Protein AF-A0ABD1SID8-F1 (afdb_monomer)

Organism: NCBI:txid205694

Secondary structure (DSSP, 8-state):
-HHHHTHHHHHH-S--HHHHHHHHHHHHHTT----HHHHHHHHHHHHHHHHHHHT-S-HHHHTTSTTHHHHHHHHHHHHHHHHHHHHHHHHHHHTTS---------------------------THHHHHHHHHHHHHHHHHHHHHHHHHHHHHHHHHHHHHHHHHHHHHHHHHHHHHHHHHHHHHHHHHHHHHHHHHHHHHHHHHHHHHHHHHHHHT-

Foldseek 3Di:
DLCLVCLVVVVVDPDCQVVLVVSQVVCVVVVHNDHSVRVVVVVVVLVVVLVVLVPDPDPVSSVVSVCNVVVVVSVVVVVVVVVVVVVVVVVVVVVPPDDDDDDDDDDDDDDDDDDDDDDDDDPDPPVVVVVVVVVVVVVVVVVVVVVVVVVVVVVVVVVVVVVVVVVVVVVVVVVVVVVVVVVVVVVVVVVVVVVVVVVVVVVVVVVVVVVVVVVVVVD

Mean predicted aligned error: 19.29 Å

Solvent-accessible surface area (backbone atoms only — not comparable to full-atom values): 12858 Å² total; per-residue (Å²): 109,79,68,55,77,48,44,66,60,61,72,74,41,94,77,52,67,65,58,32,46,50,51,19,50,58,35,36,77,73,73,42,88,44,50,34,65,54,51,51,51,52,49,51,53,50,52,54,52,43,56,65,34,67,74,47,87,51,66,76,64,30,60,67,43,90,59,32,67,66,52,48,52,46,53,53,55,50,51,52,52,54,54,52,51,52,51,49,55,55,46,57,69,64,66,75,79,81,86,81,88,87,79,84,87,87,82,90,84,90,81,90,83,92,81,89,80,90,77,93,72,85,80,61,74,64,60,62,52,51,51,52,49,52,52,50,51,50,53,50,52,51,52,51,52,50,51,50,52,49,51,55,48,50,54,54,51,48,55,49,50,51,54,50,49,52,49,50,49,56,53,49,52,55,50,50,52,51,51,50,52,51,50,54,48,50,52,51,50,48,56,51,48,54,56,49,47,59,48,50,50,54,50,48,53,51,51,52,55,50,52,60,46,54,64,57,75,76,107

Structure (mmCIF, N/CA/C/O backbone):
data_AF-A0ABD1SID8-F1
#
_entry.id   AF-A0ABD1SID8-F1
#
loop_
_atom_site.group_PDB
_atom_site.id
_atom_site.type_symbol
_atom_site.label_atom_id
_atom_site.label_alt_id
_atom_site.label_comp_id
_atom_site.label_asym_id
_atom_site.label_entity_id
_atom_site.label_seq_id
_atom_site.pdbx_PDB_ins_code
_atom_site.Cartn_x
_atom_site.Cartn_y
_atom_site.Cartn_z
_atom_site.occupancy
_atom_site.B_iso_or_equiv
_atom_site.auth_seq_id
_atom_site.auth_comp_id
_atom_site.auth_asym_id
_atom_site.auth_atom_id
_atom_site.pdbx_PDB_model_num
ATOM 1 N N . MET A 1 1 ? -22.863 -2.555 -4.850 1.00 82.50 1 MET A N 1
ATOM 2 C CA . MET A 1 1 ? -21.752 -3.502 -4.578 1.00 82.50 1 MET A CA 1
ATOM 3 C C . MET A 1 1 ? -22.094 -4.457 -3.425 1.00 82.50 1 MET A C 1
ATOM 5 O O . MET A 1 1 ? -22.399 -3.962 -2.349 1.00 82.50 1 MET A O 1
ATOM 9 N N . ILE A 1 2 ? -21.968 -5.791 -3.584 1.00 89.31 2 ILE A N 1
ATOM 10 C CA . ILE A 1 2 ? -22.294 -6.788 -2.521 1.00 89.31 2 ILE A CA 1
ATOM 11 C C . ILE A 1 2 ? -21.553 -6.497 -1.204 1.00 89.31 2 ILE A C 1
ATOM 13 O O . ILE A 1 2 ? -22.117 -6.593 -0.118 1.00 89.31 2 ILE A O 1
ATOM 17 N N . ARG A 1 3 ? -20.271 -6.117 -1.288 1.00 91.06 3 ARG A N 1
ATOM 18 C CA . ARG A 1 3 ? -19.465 -5.801 -0.104 1.00 91.06 3 ARG A CA 1
ATOM 19 C C . ARG A 1 3 ? -19.946 -4.542 0.622 1.00 91.06 3 ARG A C 1
ATOM 21 O O . ARG A 1 3 ? -19.778 -4.481 1.833 1.00 91.06 3 ARG A O 1
ATOM 28 N N . GLY A 1 4 ? -20.522 -3.570 -0.086 1.00 89.75 4 GLY A N 1
ATOM 29 C CA . GLY A 1 4 ? -21.058 -2.349 0.519 1.00 89.75 4 GLY A CA 1
ATOM 30 C C . GLY A 1 4 ? -22.270 -2.628 1.405 1.00 89.75 4 GLY A C 1
ATOM 31 O O . GLY A 1 4 ? -22.313 -2.152 2.531 1.00 89.75 4 GLY A O 1
ATOM 32 N N . GLU A 1 5 ? -23.187 -3.485 0.944 1.00 91.44 5 GLU A N 1
ATOM 33 C CA . GLU A 1 5 ? -24.371 -3.914 1.713 1.00 91.44 5 GLU A CA 1
ATOM 34 C C . GLU A 1 5 ? -23.992 -4.575 3.043 1.00 91.44 5 GLU A C 1
ATOM 36 O O . GLU A 1 5 ? -24.632 -4.346 4.061 1.00 91.44 5 GLU A O 1
ATOM 41 N N . LEU A 1 6 ? -22.930 -5.385 3.032 1.00 91.50 6 LEU A N 1
ATOM 42 C CA . LEU A 1 6 ? -22.459 -6.122 4.206 1.00 91.50 6 LEU A CA 1
ATOM 43 C C . LEU A 1 6 ? -21.454 -5.330 5.053 1.00 91.50 6 LEU A C 1
ATOM 45 O O . LEU A 1 6 ? -21.020 -5.821 6.093 1.00 91.50 6 LEU A O 1
ATOM 49 N N . ASP A 1 7 ? -21.052 -4.123 4.633 1.00 92.31 7 ASP A N 1
ATOM 50 C CA . ASP A 1 7 ? -20.061 -3.319 5.357 1.00 92.31 7 ASP A CA 1
ATOM 51 C C . ASP A 1 7 ? -20.380 -3.089 6.834 1.00 92.31 7 ASP A C 1
ATOM 53 O O . ASP A 1 7 ? -19.444 -3.149 7.634 1.00 92.31 7 ASP A O 1
ATOM 57 N N . PRO A 1 8 ? -21.646 -2.883 7.238 1.00 90.50 8 PRO A N 1
ATOM 58 C CA . PRO A 1 8 ? -21.987 -2.782 8.646 1.00 90.50 8 PRO A CA 1
ATOM 59 C C . PRO A 1 8 ? -21.558 -3.984 9.475 1.00 90.50 8 PRO A C 1
ATOM 61 O O . PRO A 1 8 ? -20.845 -3.816 10.461 1.00 90.50 8 PRO A O 1
ATOM 64 N N . ASN A 1 9 ? -21.860 -5.187 8.999 1.00 91.44 9 ASN A N 1
ATOM 65 C CA . ASN A 1 9 ? -21.539 -6.419 9.707 1.00 91.44 9 ASN A CA 1
ATOM 66 C C . ASN A 1 9 ? -20.023 -6.626 9.827 1.00 91.44 9 ASN A C 1
ATOM 68 O O . ASN A 1 9 ? -19.546 -7.161 10.823 1.00 91.44 9 ASN A O 1
ATOM 72 N N . PHE A 1 10 ? -19.239 -6.162 8.845 1.00 90.38 10 PHE A N 1
ATOM 73 C CA . PHE A 1 10 ? -17.773 -6.201 8.919 1.00 90.38 10 PHE A CA 1
ATOM 74 C C . PHE A 1 10 ? -17.187 -5.301 10.012 1.00 90.38 10 PHE A C 1
ATOM 76 O O . PHE A 1 10 ? -16.058 -5.551 10.430 1.00 90.38 10 PHE A O 1
ATOM 83 N N . MET A 1 11 ? -17.910 -4.264 10.440 1.00 85.50 11 MET A N 1
ATOM 84 C CA . MET A 1 11 ? -17.477 -3.364 11.514 1.00 85.50 11 MET A CA 1
ATOM 85 C C . MET A 1 11 ? -17.886 -3.871 12.902 1.00 85.50 11 MET A C 1
ATOM 87 O O . MET A 1 11 ? -17.243 -3.515 13.884 1.00 85.50 11 MET A O 1
ATOM 91 N N . GLU A 1 12 ? -18.917 -4.712 12.984 1.00 84.75 12 GLU A N 1
ATOM 92 C CA . GLU A 1 12 ? -19.460 -5.242 14.244 1.00 84.75 12 GLU A CA 1
ATOM 93 C C . GLU A 1 12 ? -18.696 -6.471 14.761 1.00 84.75 12 GLU A C 1
ATOM 95 O O . GLU A 1 12 ? -18.595 -6.675 15.969 1.00 84.75 12 GLU A O 1
ATOM 100 N N . THR A 1 13 ? -18.126 -7.297 13.871 1.00 84.00 13 THR A N 1
ATOM 101 C CA . THR A 1 13 ? -17.447 -8.545 14.261 1.00 84.00 13 THR A CA 1
ATOM 102 C C . THR A 1 13 ? -15.952 -8.558 13.959 1.00 84.00 13 THR A C 1
ATOM 104 O O . THR A 1 13 ? -15.502 -8.256 12.854 1.00 84.00 13 THR A O 1
ATOM 107 N N . LYS A 1 14 ? -15.159 -9.039 14.927 1.00 78.12 14 LYS A N 1
ATOM 108 C CA . LYS A 1 14 ? -13.723 -9.307 14.735 1.00 78.12 14 LYS A CA 1
ATOM 109 C C . LYS A 1 14 ? -13.464 -10.543 13.862 1.00 78.12 14 LYS A C 1
ATOM 111 O O . LYS A 1 14 ? -12.410 -10.634 13.234 1.00 78.12 1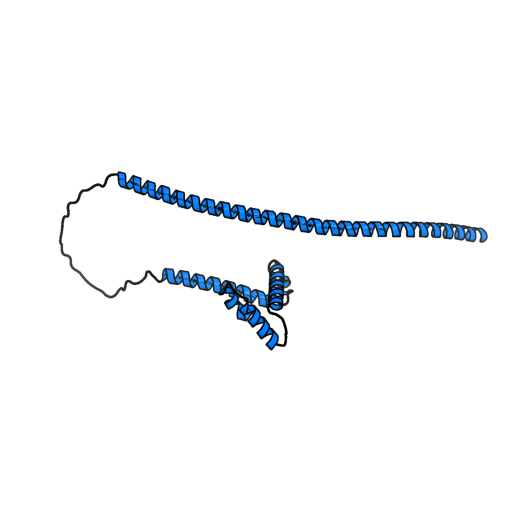4 LYS A O 1
ATOM 116 N N . ARG A 1 15 ? -14.402 -11.499 13.791 1.00 85.94 15 ARG A N 1
ATOM 117 C CA . ARG A 1 15 ? -14.271 -12.717 12.966 1.00 85.94 15 ARG A CA 1
ATOM 118 C C . ARG A 1 15 ? -15.156 -12.618 11.732 1.00 85.94 15 ARG A C 1
ATOM 120 O O . ARG A 1 15 ? -16.346 -12.898 11.779 1.00 85.94 15 ARG A O 1
ATOM 127 N N . ASN A 1 16 ? -14.547 -12.279 10.601 1.00 92.56 16 ASN A N 1
ATOM 128 C CA . ASN A 1 16 ? -15.261 -12.022 9.350 1.00 92.56 16 ASN A CA 1
ATOM 129 C C . ASN A 1 16 ? -15.251 -13.189 8.343 1.00 92.56 16 ASN A C 1
ATOM 131 O O . ASN A 1 16 ? -15.668 -12.999 7.205 1.00 92.56 16 ASN A O 1
ATOM 135 N N . LYS A 1 17 ? -14.804 -14.394 8.737 1.00 92.62 17 LYS A N 1
ATOM 136 C CA . LYS A 1 17 ? -14.736 -15.571 7.845 1.00 92.62 17 LYS A CA 1
ATOM 137 C C . LYS A 1 17 ? -16.087 -15.867 7.176 1.00 92.62 17 LYS A C 1
ATOM 139 O O . LYS A 1 17 ? -16.158 -15.901 5.953 1.00 92.62 17 LYS A O 1
ATOM 144 N N . LEU A 1 18 ? -17.154 -15.960 7.972 1.00 93.44 18 LEU A N 1
ATOM 145 C CA . LEU A 1 18 ? -18.513 -16.226 7.480 1.00 93.44 18 LEU A CA 1
ATOM 146 C C . LEU A 1 18 ? -19.035 -15.118 6.551 1.00 93.44 18 LEU A C 1
ATOM 148 O O . LEU A 1 18 ? -19.770 -15.389 5.610 1.00 93.44 18 LEU A O 1
ATOM 152 N N . LEU A 1 19 ? -18.622 -13.863 6.764 1.00 95.56 19 LEU A N 1
ATOM 153 C CA . LEU A 1 19 ? -19.009 -12.758 5.883 1.00 95.56 19 LEU A CA 1
ATOM 154 C C . LEU A 1 19 ? -18.361 -12.887 4.500 1.00 95.56 19 LEU A C 1
ATOM 156 O O . LEU A 1 19 ? -18.980 -12.547 3.494 1.00 95.56 19 LEU A O 1
ATOM 160 N N . TRP A 1 20 ? -17.133 -13.404 4.424 1.00 96.31 20 TRP A N 1
ATOM 161 C CA . TRP A 1 20 ? -16.491 -13.697 3.142 1.00 96.31 20 TRP A CA 1
ATOM 162 C C . TRP A 1 20 ? -17.131 -14.893 2.433 1.00 96.31 20 TRP A C 1
ATOM 164 O O . TRP A 1 20 ? -17.280 -14.857 1.212 1.00 96.31 20 TRP A O 1
ATOM 174 N N . GLU A 1 21 ? -17.559 -15.911 3.181 1.00 95.38 21 GLU A N 1
ATOM 175 C CA . GLU A 1 21 ? -18.346 -17.032 2.650 1.00 95.38 21 GLU A CA 1
ATOM 176 C C . GLU A 1 21 ? -19.690 -16.555 2.083 1.00 95.38 21 GLU A C 1
ATOM 178 O O . GLU A 1 21 ? -20.041 -16.899 0.954 1.00 95.38 21 GLU A O 1
ATOM 183 N N . LEU A 1 22 ? -20.381 -15.664 2.797 1.00 96.06 22 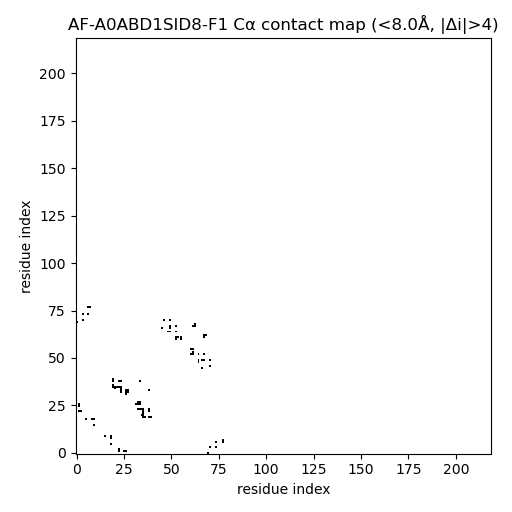LEU A N 1
ATOM 184 C CA . LEU A 1 22 ? -21.631 -15.053 2.347 1.00 96.06 22 LEU A CA 1
ATOM 185 C C . LEU A 1 22 ? -21.446 -14.217 1.069 1.00 96.06 22 LEU A C 1
ATOM 187 O O . LEU A 1 22 ? -22.261 -14.300 0.152 1.00 96.06 22 LEU A O 1
ATOM 191 N N . ILE A 1 23 ? -20.363 -13.435 0.973 1.00 95.62 23 ILE A N 1
ATOM 192 C CA . ILE A 1 23 ? -20.035 -12.680 -0.250 1.00 95.62 23 ILE A CA 1
ATOM 193 C C . ILE A 1 23 ? -19.783 -13.629 -1.420 1.00 95.62 23 ILE A C 1
ATOM 195 O O . ILE A 1 23 ? -20.297 -13.394 -2.510 1.00 95.62 23 ILE A O 1
ATOM 199 N N . SER A 1 24 ? -19.000 -14.686 -1.201 1.00 95.75 24 SER A N 1
ATOM 200 C CA . SER A 1 24 ? -18.716 -15.726 -2.195 1.00 95.75 24 SER A CA 1
ATOM 201 C C . SER A 1 24 ? -20.005 -16.379 -2.707 1.00 95.75 24 SER A C 1
ATOM 203 O O . SER A 1 24 ? -20.207 -16.501 -3.915 1.00 95.75 24 SER A O 1
ATOM 205 N N . MET A 1 25 ? -20.931 -16.705 -1.802 1.00 96.50 25 MET A N 1
ATOM 206 C CA . MET A 1 25 ? -22.241 -17.254 -2.150 1.00 96.50 25 MET A CA 1
ATOM 207 C C . MET A 1 25 ? -23.079 -16.270 -2.980 1.00 96.50 25 MET A C 1
ATOM 209 O O . MET A 1 25 ? -23.502 -16.621 -4.079 1.00 96.50 25 MET A O 1
ATOM 213 N N . LYS A 1 26 ? -23.214 -15.010 -2.539 1.00 96.00 26 LYS A N 1
ATOM 214 C CA . LYS A 1 26 ? -23.911 -13.956 -3.303 1.00 96.00 26 LYS A CA 1
ATOM 215 C C . LYS A 1 26 ? -23.271 -13.687 -4.673 1.00 96.00 26 LYS A C 1
ATOM 217 O O . LYS A 1 26 ? -23.960 -13.355 -5.633 1.00 96.00 26 LYS A O 1
ATOM 222 N N . MET A 1 27 ? -21.947 -13.801 -4.787 1.00 93.94 27 MET A N 1
ATOM 223 C CA . MET A 1 27 ? -21.242 -13.695 -6.070 1.00 93.94 27 MET A CA 1
ATOM 224 C C . MET A 1 27 ? -21.619 -14.856 -6.996 1.00 93.94 27 MET A C 1
ATOM 226 O O . MET A 1 27 ? -21.912 -14.622 -8.170 1.00 93.94 27 MET A O 1
ATOM 230 N N . LYS A 1 28 ? -21.675 -16.082 -6.461 1.00 95.44 28 LYS A N 1
ATOM 231 C CA . LYS A 1 28 ? -22.072 -17.288 -7.198 1.00 95.44 28 LYS A CA 1
ATOM 232 C C . LYS A 1 28 ? -23.518 -17.212 -7.692 1.00 95.44 28 LYS A C 1
ATOM 234 O O . LYS A 1 28 ? -23.764 -17.557 -8.842 1.00 95.44 28 LYS A O 1
ATOM 239 N N . GLU A 1 29 ? -24.442 -16.703 -6.877 1.00 96.06 29 GLU A N 1
ATOM 240 C CA . GLU A 1 29 ? -25.846 -16.460 -7.262 1.00 96.06 29 GLU A CA 1
ATOM 241 C C . GLU A 1 29 ? -25.970 -15.503 -8.455 1.00 96.06 29 GLU A C 1
ATOM 243 O O . GLU A 1 29 ? -26.843 -15.667 -9.301 1.00 96.06 29 GLU A O 1
ATOM 248 N N . LYS A 1 30 ? -25.051 -14.538 -8.574 1.00 94.06 30 LYS A N 1
ATOM 249 C CA . LYS A 1 30 ? -24.966 -13.625 -9.724 1.00 94.06 30 LYS A CA 1
ATOM 250 C C . LYS A 1 30 ? -24.203 -14.206 -10.923 1.00 94.06 30 LYS A C 1
ATOM 252 O O . LYS A 1 30 ? -23.882 -13.468 -11.849 1.00 94.06 30 LYS A O 1
ATOM 257 N N . GLY A 1 31 ? -23.872 -15.497 -10.899 1.00 94.50 31 GLY A N 1
ATOM 258 C CA . GLY A 1 31 ? -23.132 -16.187 -11.959 1.00 94.50 31 GLY A CA 1
ATOM 259 C C . GLY A 1 31 ? -21.607 -16.083 -11.851 1.00 94.50 31 GLY A C 1
ATOM 260 O O . GLY A 1 31 ? -20.890 -16.617 -12.695 1.00 94.50 31 GLY A O 1
ATOM 261 N N . TYR A 1 32 ? -21.070 -15.445 -10.806 1.00 93.88 32 TYR A N 1
ATOM 262 C CA . TYR A 1 32 ? -19.628 -15.306 -10.602 1.00 93.88 32 TYR A CA 1
ATOM 263 C C . TYR A 1 32 ? -19.113 -16.310 -9.570 1.00 93.88 32 TYR A C 1
ATOM 265 O O . TYR A 1 32 ? -19.095 -16.044 -8.370 1.00 93.88 32 TYR A O 1
ATOM 273 N N . SER A 1 33 ? -18.590 -17.444 -10.034 1.00 94.19 33 SER A N 1
ATOM 274 C CA . SER A 1 33 ? -17.925 -18.417 -9.156 1.00 94.19 33 SER A CA 1
ATOM 275 C C . SER A 1 33 ? -16.572 -17.872 -8.679 1.00 94.19 33 SER A C 1
ATOM 277 O O . SER A 1 33 ? -15.587 -17.874 -9.423 1.00 94.19 33 SER A O 1
ATOM 279 N N . LYS A 1 34 ? -16.534 -17.336 -7.455 1.00 92.75 34 LYS A N 1
ATOM 280 C CA . LYS A 1 34 ? -15.329 -16.826 -6.782 1.00 92.75 34 LYS A CA 1
ATOM 281 C C . LYS A 1 34 ? -15.287 -17.349 -5.357 1.00 92.75 34 LYS A C 1
ATOM 283 O O . LYS A 1 34 ? -16.307 -17.298 -4.688 1.00 92.75 34 LYS A O 1
ATOM 288 N N . SER A 1 35 ? -14.125 -17.811 -4.897 1.00 95.31 35 SER A N 1
ATOM 289 C CA . SER A 1 35 ? -13.963 -18.265 -3.511 1.00 95.31 35 SER A CA 1
ATOM 290 C C . SER A 1 35 ? -14.005 -17.090 -2.516 1.00 95.31 35 SER A C 1
ATOM 292 O O . SER A 1 35 ? -13.772 -15.935 -2.911 1.00 95.31 35 SER A O 1
ATOM 294 N N . PRO A 1 36 ? -14.244 -17.349 -1.217 1.00 95.38 36 PRO A N 1
ATOM 295 C CA . PRO A 1 36 ? -14.174 -16.329 -0.167 1.00 95.38 36 PRO A CA 1
ATOM 296 C C . PRO A 1 36 ? -12.826 -15.590 -0.149 1.00 95.38 36 PRO A C 1
ATOM 298 O O . PRO A 1 36 ? -12.778 -14.361 -0.053 1.00 95.38 36 PRO A O 1
ATOM 301 N N . GLU A 1 37 ? -11.723 -16.318 -0.324 1.00 95.75 37 GLU A N 1
ATOM 302 C CA . GLU A 1 37 ? -10.355 -15.789 -0.357 1.00 95.75 37 GLU A CA 1
ATOM 303 C C . GLU A 1 37 ? -10.133 -14.898 -1.579 1.00 95.75 37 GLU A C 1
ATOM 305 O O . GLU A 1 37 ? -9.535 -13.826 -1.468 1.00 95.75 37 GLU A O 1
ATOM 310 N N . GLN A 1 38 ? -10.660 -15.298 -2.740 1.00 93.06 38 GLN A N 1
ATOM 311 C CA . GLN A 1 38 ? -10.603 -14.491 -3.958 1.00 93.06 38 GLN A CA 1
ATOM 312 C C . GLN A 1 38 ? -11.396 -13.190 -3.799 1.00 93.06 38 GLN A C 1
ATOM 314 O O . GLN A 1 38 ? -10.907 -12.124 -4.178 1.00 93.06 38 GLN A O 1
ATOM 319 N N . CYS A 1 39 ? -12.584 -13.250 -3.188 1.00 93.88 39 CYS A N 1
ATOM 320 C CA . CYS A 1 39 ? -13.395 -12.068 -2.888 1.00 93.88 39 CYS A CA 1
ATOM 321 C C . CYS A 1 39 ? -12.663 -11.119 -1.928 1.00 93.88 39 CYS A C 1
ATOM 323 O O . CYS A 1 39 ? -12.592 -9.913 -2.178 1.00 93.88 39 CYS A O 1
ATOM 325 N N . LYS A 1 40 ? -12.049 -11.664 -0.872 1.00 94.62 40 LYS A N 1
ATOM 326 C CA . LYS A 1 40 ? -11.233 -10.910 0.087 1.00 94.62 40 LYS A CA 1
ATOM 327 C C . LYS A 1 40 ? -10.024 -10.254 -0.579 1.00 94.62 40 LYS A C 1
ATOM 329 O O . LYS A 1 40 ? -9.772 -9.070 -0.359 1.00 94.62 40 LYS A O 1
ATOM 334 N N . CYS A 1 41 ? -9.295 -10.992 -1.415 1.00 95.62 41 CYS A N 1
ATOM 335 C CA . CYS A 1 41 ? -8.148 -10.471 -2.157 1.00 95.62 41 CYS A CA 1
ATOM 336 C C . CYS A 1 41 ? -8.569 -9.350 -3.119 1.00 95.62 41 CYS A C 1
ATOM 338 O O . CYS A 1 41 ? -7.969 -8.274 -3.123 1.00 95.62 41 CYS A O 1
ATOM 340 N N . LYS A 1 42 ? -9.662 -9.548 -3.869 1.00 94.62 42 LYS A N 1
ATOM 341 C CA . LYS A 1 42 ? -10.206 -8.531 -4.776 1.00 94.62 42 LYS A CA 1
ATOM 342 C C . LYS A 1 42 ? -10.613 -7.266 -4.028 1.00 94.62 42 LYS A C 1
ATOM 344 O O . LYS A 1 42 ? -10.279 -6.175 -4.483 1.00 94.62 42 LYS A O 1
ATOM 349 N N . TRP A 1 43 ? -11.278 -7.404 -2.881 1.00 95.19 43 TRP A N 1
ATOM 350 C CA . TRP A 1 43 ? -11.614 -6.269 -2.026 1.00 95.19 43 TRP A CA 1
ATOM 351 C C . TRP A 1 43 ? -10.365 -5.534 -1.537 1.00 95.19 43 TRP A C 1
ATOM 353 O O . TRP A 1 43 ? -10.298 -4.317 -1.674 1.00 95.19 43 TRP A O 1
ATOM 363 N N . LYS A 1 44 ? -9.346 -6.257 -1.045 1.00 93.94 44 LYS A N 1
ATOM 364 C CA . LYS A 1 44 ? -8.067 -5.654 -0.633 1.00 93.94 44 LYS A CA 1
ATOM 365 C C . LYS A 1 44 ? -7.469 -4.814 -1.763 1.00 93.94 44 LYS A C 1
ATOM 367 O O . LYS A 1 44 ? -7.140 -3.656 -1.543 1.00 93.94 44 LYS A O 1
ATOM 372 N N . ASN A 1 45 ? -7.417 -5.360 -2.977 1.00 93.56 45 ASN A N 1
ATOM 373 C CA . ASN A 1 45 ? -6.881 -4.655 -4.142 1.00 93.56 45 ASN A CA 1
ATOM 374 C C . ASN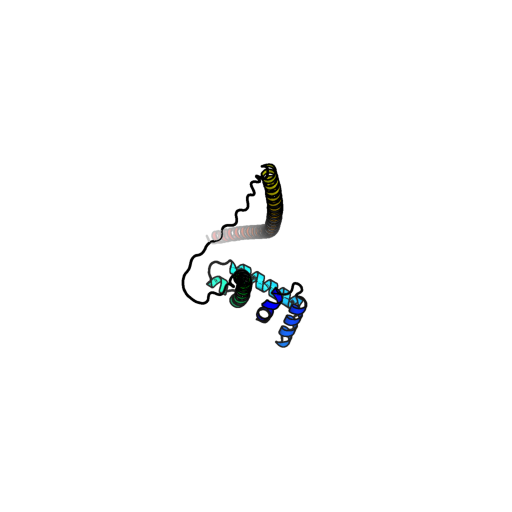 A 1 45 ? -7.701 -3.412 -4.515 1.00 93.56 45 ASN A C 1
ATOM 376 O O . ASN A 1 45 ? -7.121 -2.386 -4.859 1.00 93.56 45 ASN A O 1
ATOM 380 N N . LEU A 1 46 ? -9.034 -3.485 -4.440 1.00 94.31 46 LEU A N 1
ATOM 381 C CA . LEU A 1 46 ? -9.906 -2.332 -4.681 1.00 94.31 46 LEU A CA 1
ATOM 382 C C . LEU A 1 46 ? -9.658 -1.221 -3.659 1.00 94.31 46 LEU A C 1
ATOM 384 O O . LEU A 1 46 ? -9.499 -0.072 -4.051 1.00 94.31 46 LEU A O 1
ATOM 388 N N . VAL A 1 47 ? -9.558 -1.569 -2.374 1.00 93.06 47 VAL A N 1
ATOM 389 C CA . VAL A 1 47 ? -9.269 -0.605 -1.304 1.00 93.06 47 VAL A CA 1
ATOM 390 C C . VAL A 1 47 ? -7.881 0.010 -1.470 1.00 93.06 47 VAL A C 1
ATOM 392 O O . VAL A 1 47 ? -7.739 1.219 -1.320 1.00 93.06 47 VAL A O 1
ATOM 395 N N . THR A 1 48 ? -6.863 -0.789 -1.802 1.00 92.69 48 THR A N 1
ATOM 396 C CA . THR A 1 48 ? -5.510 -0.282 -2.066 1.00 92.69 48 THR A CA 1
ATOM 397 C C . THR A 1 48 ? -5.508 0.719 -3.217 1.00 92.69 48 THR A C 1
ATOM 399 O O . THR A 1 48 ? -4.953 1.802 -3.066 1.00 92.69 48 THR A O 1
ATOM 402 N N . ARG A 1 49 ? -6.166 0.398 -4.341 1.00 88.56 49 ARG A N 1
ATOM 403 C CA . ARG A 1 49 ? -6.276 1.328 -5.474 1.00 88.56 49 ARG A CA 1
ATOM 404 C C . ARG A 1 49 ? -7.018 2.595 -5.076 1.00 88.56 49 ARG A C 1
ATOM 406 O O . ARG A 1 49 ? -6.486 3.674 -5.279 1.00 88.56 49 ARG A O 1
ATOM 413 N N . TYR A 1 50 ? -8.182 2.464 -4.447 1.00 91.19 50 TYR A N 1
ATOM 414 C CA . TYR A 1 50 ? -8.954 3.605 -3.962 1.00 91.19 50 TYR A CA 1
ATOM 415 C C . TYR A 1 50 ? -8.115 4.545 -3.090 1.00 91.19 50 TYR A C 1
ATOM 417 O O . TYR A 1 50 ? -8.101 5.737 -3.357 1.00 91.19 50 TYR A O 1
ATOM 425 N N . LYS A 1 51 ? -7.342 4.023 -2.128 1.00 89.44 51 LYS A N 1
ATOM 426 C CA . LYS A 1 51 ? -6.471 4.854 -1.280 1.00 89.44 51 LYS A CA 1
ATOM 427 C C . LYS A 1 51 ? -5.400 5.609 -2.070 1.00 89.44 51 LYS A C 1
ATOM 429 O O . LYS A 1 51 ? -5.093 6.735 -1.711 1.00 89.44 51 LYS A O 1
ATOM 434 N N . GLY A 1 52 ? -4.849 5.004 -3.124 1.00 87.00 52 GLY A N 1
ATOM 435 C CA . GLY A 1 52 ? -3.888 5.678 -4.003 1.00 87.00 52 GLY A CA 1
ATOM 436 C C . GLY A 1 52 ? -4.512 6.809 -4.828 1.00 87.00 52 GLY A C 1
ATOM 437 O O . GLY A 1 52 ? -3.844 7.796 -5.111 1.00 87.00 52 GLY A O 1
ATOM 438 N N . TYR A 1 53 ? -5.796 6.692 -5.181 1.00 84.25 53 TYR A N 1
ATOM 439 C CA . TYR A 1 53 ? -6.530 7.762 -5.864 1.00 84.25 53 TYR A CA 1
ATOM 440 C C . TYR A 1 53 ? -7.078 8.815 -4.892 1.00 84.25 53 TYR A C 1
ATOM 442 O O . TYR A 1 53 ? -7.124 9.986 -5.247 1.00 84.25 53 TYR A O 1
ATOM 450 N N . GLU A 1 54 ? -7.435 8.441 -3.661 1.00 83.12 54 GLU A N 1
ATOM 451 C CA . GLU A 1 54 ? -7.932 9.364 -2.627 1.00 83.12 54 GLU A CA 1
ATOM 452 C C . GLU A 1 54 ? -6.934 10.486 -2.311 1.00 83.12 54 GLU A C 1
ATOM 454 O O . GLU A 1 54 ? -7.334 11.608 -2.015 1.00 83.12 54 GLU A O 1
ATOM 459 N N . THR A 1 55 ? -5.633 10.202 -2.408 1.00 78.31 55 THR A N 1
ATOM 460 C CA . THR A 1 55 ? -4.561 11.175 -2.160 1.00 78.31 55 THR A CA 1
ATOM 461 C C . THR A 1 55 ? -4.337 12.167 -3.304 1.00 78.31 55 THR A C 1
ATOM 463 O O . THR A 1 55 ? -3.565 13.105 -3.137 1.00 78.31 55 THR A O 1
ATOM 466 N N . MET A 1 56 ? -4.965 11.984 -4.470 1.00 77.06 56 MET A N 1
ATOM 467 C CA . MET A 1 56 ? -4.815 12.911 -5.601 1.00 77.06 56 MET A CA 1
ATOM 468 C C . MET A 1 56 ? -5.615 14.191 -5.341 1.00 77.06 56 MET A C 1
ATOM 470 O O . MET A 1 56 ? -6.755 14.119 -4.910 1.00 77.06 56 MET A O 1
ATOM 474 N N . GLU A 1 57 ? -5.079 15.376 -5.615 1.00 65.88 57 GLU A N 1
ATOM 475 C CA . GLU A 1 57 ? -5.768 16.637 -5.281 1.00 65.88 57 GLU A CA 1
ATOM 476 C C . GLU A 1 57 ? -6.947 16.951 -6.222 1.00 65.88 57 GLU A C 1
ATOM 478 O O . GLU A 1 57 ? -7.999 17.409 -5.785 1.00 65.88 57 GLU A O 1
ATOM 483 N N . ALA A 1 58 ? -6.818 16.622 -7.510 1.00 76.94 58 ALA A N 1
ATOM 484 C CA . ALA A 1 58 ? -7.852 16.884 -8.506 1.00 76.94 58 ALA A CA 1
ATOM 485 C C . ALA A 1 58 ? -8.976 15.836 -8.465 1.00 76.94 58 ALA A C 1
ATOM 487 O O . ALA A 1 58 ? -8.762 14.664 -8.778 1.00 76.94 58 ALA A O 1
ATOM 488 N N . GLU A 1 59 ? -10.203 16.270 -8.175 1.00 73.31 59 GLU A N 1
ATOM 489 C CA . GLU A 1 59 ? -11.391 15.406 -8.110 1.00 73.31 59 GLU A CA 1
ATOM 490 C C . GLU A 1 59 ? -11.632 14.623 -9.416 1.00 73.31 59 GLU A C 1
ATOM 492 O O . GLU A 1 59 ? -11.905 13.422 -9.386 1.00 73.31 59 GLU A O 1
ATOM 497 N N . GLY A 1 60 ? -11.406 15.259 -10.571 1.00 73.75 60 GLY A N 1
ATOM 498 C CA . GLY A 1 60 ? -11.493 14.602 -11.880 1.00 73.75 60 GLY A CA 1
ATOM 499 C C . GLY A 1 60 ? -10.474 13.470 -12.081 1.00 73.75 60 GLY A C 1
ATOM 500 O O . GLY A 1 60 ? -10.761 12.506 -12.786 1.00 73.75 60 GLY A O 1
ATOM 501 N N . MET A 1 61 ? -9.310 13.529 -11.422 1.00 73.94 61 MET A N 1
ATOM 502 C CA . MET A 1 61 ? -8.319 12.444 -11.446 1.00 73.94 61 MET A CA 1
ATOM 503 C C . MET A 1 61 ? -8.730 11.279 -10.540 1.00 73.94 61 MET A C 1
ATOM 505 O O . MET A 1 61 ? -8.492 10.122 -10.883 1.00 73.94 61 MET A O 1
ATOM 509 N N . ARG A 1 62 ? -9.404 11.555 -9.416 1.00 78.56 62 ARG A N 1
ATOM 510 C CA . ARG A 1 62 ? -9.932 10.512 -8.517 1.00 78.56 62 ARG A CA 1
ATOM 511 C C . ARG A 1 62 ? -11.003 9.667 -9.205 1.00 78.56 62 ARG A C 1
ATOM 513 O O . ARG A 1 62 ? -11.005 8.441 -9.092 1.00 78.56 62 ARG A O 1
ATOM 520 N N . GLN A 1 63 ? -11.870 10.323 -9.977 1.00 78.88 63 GLN A N 1
ATOM 521 C CA . GLN A 1 63 ? -12.967 9.687 -10.710 1.00 78.88 63 GLN A CA 1
ATOM 522 C C . GLN A 1 63 ? -12.505 8.837 -11.908 1.00 78.88 63 GLN A C 1
ATOM 524 O O . GLN A 1 63 ? -13.299 8.057 -12.430 1.00 78.88 63 GLN A O 1
ATOM 529 N N . GLN A 1 64 ? -11.224 8.900 -12.310 1.00 82.75 64 GLN A N 1
ATOM 530 C CA . GLN A 1 64 ? -10.674 7.973 -13.311 1.00 82.75 64 GLN A CA 1
ATOM 531 C C . GLN A 1 64 ? -10.655 6.519 -12.827 1.00 82.75 64 GLN A C 1
ATOM 533 O O . GLN A 1 64 ? -10.636 5.598 -13.643 1.00 82.75 64 GLN A O 1
ATOM 538 N N . PHE A 1 65 ? -10.664 6.280 -11.511 1.00 87.06 65 PHE A N 1
ATOM 539 C CA . PHE A 1 65 ? -10.820 4.935 -10.978 1.00 87.06 65 PHE A CA 1
ATOM 540 C C . PHE A 1 65 ? -12.303 4.512 -11.040 1.00 87.06 65 PHE A C 1
ATOM 542 O O . PHE A 1 65 ? -13.120 5.067 -10.305 1.00 87.06 65 PHE A O 1
ATOM 549 N N . PRO A 1 66 ? -12.677 3.481 -11.832 1.00 87.94 66 PRO A N 1
ATOM 550 C CA . PRO A 1 66 ? -14.087 3.187 -12.125 1.00 87.94 66 PRO A CA 1
ATOM 551 C C . PRO A 1 66 ? -14.961 2.848 -10.911 1.00 87.94 66 PRO A C 1
ATOM 553 O O . PRO A 1 66 ? -16.176 2.988 -10.968 1.00 87.94 66 PRO A O 1
ATOM 556 N N . PHE A 1 67 ? -14.357 2.396 -9.807 1.00 89.75 67 PHE A N 1
ATOM 557 C CA . PHE A 1 67 ? -15.070 2.043 -8.575 1.00 89.75 67 PHE A CA 1
ATOM 558 C C . PHE A 1 67 ? -14.874 3.079 -7.456 1.00 89.75 67 PHE A C 1
ATOM 560 O O . PHE A 1 67 ? -15.198 2.790 -6.305 1.00 89.75 67 PHE A O 1
ATOM 567 N N . TYR A 1 68 ? -14.324 4.261 -7.762 1.00 90.69 68 TYR A N 1
ATOM 568 C CA . TYR A 1 68 ? -13.999 5.279 -6.760 1.00 90.69 68 TYR A CA 1
ATOM 569 C C . TYR A 1 68 ? -15.239 5.727 -5.989 1.00 90.69 68 TYR A C 1
ATOM 571 O O . TYR A 1 68 ? -15.273 5.588 -4.771 1.00 90.69 68 TYR A O 1
ATOM 579 N N . ASN A 1 69 ? -16.288 6.156 -6.695 1.00 89.88 69 ASN A N 1
ATOM 580 C CA . ASN A 1 69 ? -17.517 6.664 -6.078 1.00 89.88 69 ASN A CA 1
ATOM 581 C C . ASN A 1 69 ? -18.216 5.605 -5.211 1.00 89.88 69 ASN A C 1
ATOM 583 O O . ASN A 1 69 ? -18.692 5.907 -4.119 1.00 89.88 69 ASN A O 1
ATOM 587 N N . GLU A 1 70 ? -18.235 4.346 -5.661 1.00 91.62 70 GLU A N 1
ATOM 588 C CA . GLU A 1 70 ? -18.813 3.246 -4.882 1.00 91.62 70 GLU A CA 1
ATOM 589 C C . GLU A 1 70 ? -18.023 2.978 -3.593 1.00 91.62 70 GLU A C 1
ATOM 591 O O . GLU A 1 70 ? -18.622 2.756 -2.540 1.00 91.62 70 GLU A O 1
ATOM 596 N N . LEU A 1 71 ? -16.685 3.015 -3.645 1.00 92.38 71 LEU A N 1
ATOM 597 C CA . LEU A 1 71 ? -15.848 2.835 -2.455 1.00 92.38 71 LEU A CA 1
ATOM 598 C C . LEU A 1 71 ? -15.921 4.047 -1.521 1.00 92.38 71 LEU A C 1
ATOM 600 O O . LEU A 1 71 ? -16.043 3.859 -0.309 1.00 92.38 71 LEU A O 1
ATOM 604 N N . GLN A 1 72 ? -15.918 5.260 -2.075 1.00 91.62 72 GLN A N 1
ATOM 605 C CA . GLN A 1 72 ? -16.103 6.504 -1.335 1.00 91.62 72 GLN A CA 1
ATOM 606 C C . GLN A 1 72 ? -17.404 6.454 -0.537 1.00 91.62 72 GLN A C 1
ATOM 608 O O . GLN A 1 72 ? -17.385 6.647 0.675 1.00 91.62 72 GLN A O 1
ATOM 613 N N . ALA A 1 73 ? -18.517 6.086 -1.178 1.00 93.44 73 ALA A N 1
ATOM 614 C CA . ALA A 1 73 ? -19.813 5.971 -0.519 1.00 93.44 73 ALA A CA 1
ATOM 615 C C . ALA A 1 73 ? -19.780 4.999 0.675 1.00 93.44 73 ALA A C 1
ATOM 617 O O . ALA A 1 73 ? -20.315 5.312 1.739 1.00 93.44 73 ALA A O 1
ATOM 618 N N . ILE A 1 74 ? -19.107 3.848 0.541 1.00 93.50 74 ILE A N 1
ATOM 619 C CA . ILE A 1 74 ? -18.960 2.872 1.636 1.00 93.50 74 ILE A CA 1
ATOM 620 C C . ILE A 1 74 ? -18.182 3.482 2.810 1.00 93.50 74 ILE A C 1
ATOM 622 O O . ILE A 1 74 ? -18.599 3.350 3.964 1.00 93.50 74 ILE A O 1
ATOM 626 N N . PHE A 1 75 ? -17.059 4.153 2.542 1.00 92.12 75 PHE A N 1
ATOM 627 C CA . PHE A 1 75 ? -16.228 4.736 3.595 1.00 92.12 75 PHE A CA 1
ATOM 628 C C . PHE A 1 75 ? -16.872 5.959 4.254 1.00 92.12 75 PHE A C 1
ATOM 630 O O . PHE A 1 75 ? -16.840 6.065 5.482 1.00 92.12 75 PHE A O 1
ATOM 637 N N . THR A 1 76 ? -17.524 6.830 3.485 1.00 91.69 76 THR A N 1
ATOM 638 C CA . THR A 1 76 ? -18.290 7.964 4.015 1.00 91.69 76 THR A CA 1
ATOM 639 C C . THR A 1 76 ? -19.443 7.481 4.892 1.00 91.69 76 THR A C 1
ATOM 641 O O . THR A 1 76 ? -19.574 7.936 6.028 1.00 91.69 76 THR A O 1
ATOM 644 N N . ALA A 1 77 ? -20.222 6.493 4.437 1.00 90.00 77 ALA A N 1
ATOM 645 C CA . ALA A 1 77 ? -21.301 5.909 5.234 1.00 90.00 77 ALA A CA 1
ATOM 646 C C . ALA A 1 77 ? -20.776 5.248 6.520 1.00 90.00 77 ALA A C 1
ATOM 648 O O . ALA A 1 77 ? -21.400 5.331 7.580 1.00 90.00 77 ALA A O 1
ATOM 649 N N . ARG A 1 78 ? -19.605 4.603 6.467 1.00 90.50 78 ARG A N 1
ATOM 650 C CA . ARG A 1 78 ? -18.943 4.055 7.659 1.00 90.50 78 ARG A CA 1
ATOM 651 C C . ARG A 1 78 ? -18.550 5.152 8.649 1.00 90.50 78 ARG A C 1
ATOM 653 O O . ARG A 1 78 ? -18.815 5.001 9.839 1.00 90.50 78 ARG A O 1
ATOM 660 N N . MET A 1 79 ? -17.946 6.241 8.173 1.00 87.81 79 MET A N 1
ATOM 661 C CA . MET A 1 79 ? -17.564 7.377 9.016 1.00 87.81 79 MET A CA 1
ATOM 662 C C . MET A 1 79 ? -18.788 7.992 9.700 1.00 87.81 79 MET A C 1
ATOM 664 O O . MET A 1 79 ? -18.795 8.155 10.918 1.00 87.81 79 MET A O 1
ATOM 668 N N . GLN A 1 80 ? -19.859 8.238 8.943 1.00 87.25 80 GLN A N 1
ATOM 669 C CA . GLN A 1 80 ? -21.113 8.777 9.476 1.00 87.25 80 GLN A CA 1
ATOM 670 C C . GLN A 1 80 ? -21.710 7.888 10.575 1.00 87.25 80 GLN A C 1
ATOM 672 O O . GLN A 1 80 ? -22.147 8.395 11.605 1.00 87.25 80 GLN A O 1
ATOM 677 N N . ARG A 1 81 ? -21.678 6.557 10.418 1.00 87.56 81 ARG A N 1
ATOM 678 C CA . ARG A 1 81 ? -22.164 5.628 11.455 1.00 87.56 81 ARG A CA 1
ATOM 679 C C . ARG A 1 81 ? -21.346 5.697 12.745 1.00 87.56 81 ARG A C 1
ATOM 681 O O . ARG A 1 81 ? -21.932 5.669 13.827 1.00 87.56 81 ARG A O 1
ATOM 688 N N . MET A 1 82 ? -20.023 5.834 12.650 1.00 82.12 82 MET A N 1
ATOM 689 C CA . MET A 1 82 ? -19.170 6.007 13.833 1.00 82.12 82 MET A CA 1
ATOM 690 C C . MET A 1 82 ? -19.454 7.332 14.551 1.00 82.12 82 MET A C 1
ATOM 692 O O . MET A 1 82 ? -19.569 7.348 15.774 1.00 82.12 82 MET A O 1
ATOM 696 N N . VAL A 1 83 ? -19.621 8.426 13.800 1.00 83.88 83 VAL A N 1
ATOM 697 C CA . VAL A 1 83 ? -19.959 9.745 14.364 1.00 83.88 83 VAL A CA 1
ATOM 698 C C . VAL A 1 83 ? -21.325 9.712 15.054 1.00 83.88 83 VAL A C 1
ATOM 700 O O . VAL A 1 83 ? -21.454 10.172 16.185 1.00 83.88 83 VAL A O 1
ATOM 703 N N . ASN A 1 84 ? -22.330 9.105 14.422 1.00 82.94 84 ASN A N 1
ATOM 704 C CA . ASN A 1 84 ? -23.676 9.005 14.988 1.00 82.94 84 ASN A CA 1
ATOM 705 C C . ASN A 1 84 ? -23.730 8.132 16.248 1.00 82.94 84 ASN A C 1
ATOM 707 O O . ASN A 1 84 ? -24.494 8.440 17.159 1.00 82.94 84 ASN A O 1
ATOM 711 N N . SER A 1 85 ? -22.918 7.073 16.320 1.00 79.31 85 SER A N 1
ATOM 712 C CA . SER A 1 85 ? -22.834 6.220 17.515 1.00 79.31 85 SER A CA 1
ATOM 713 C C . SER A 1 85 ? -22.265 7.001 18.702 1.00 79.31 85 SER A C 1
ATOM 715 O O . SER A 1 85 ? -22.883 7.037 19.759 1.00 79.31 85 SER A O 1
ATOM 717 N N . LYS A 1 86 ? -21.170 7.743 18.485 1.00 79.12 86 LYS A N 1
ATOM 718 C CA . LYS A 1 86 ? -20.584 8.628 19.505 1.00 79.12 86 LYS A CA 1
ATOM 719 C C . LYS A 1 86 ? -21.525 9.755 19.927 1.00 79.12 86 LYS A C 1
ATOM 721 O O . LYS A 1 86 ? -21.579 10.100 21.098 1.00 79.12 86 LYS A O 1
ATOM 726 N N . LYS A 1 87 ? -22.281 10.331 18.985 1.00 78.44 87 LYS A N 1
ATOM 727 C CA . LYS A 1 87 ? -23.271 11.376 19.289 1.00 78.44 87 LYS A CA 1
ATOM 728 C C . LYS A 1 87 ? -24.373 10.858 20.218 1.00 78.44 87 LYS A C 1
ATOM 730 O O . LYS A 1 87 ? -24.791 11.590 21.104 1.00 78.44 87 LYS A O 1
ATOM 735 N N . ARG A 1 88 ? -24.823 9.612 20.025 1.00 75.00 88 ARG A N 1
ATOM 736 C CA . ARG A 1 88 ? -25.818 8.969 20.897 1.00 75.00 88 ARG A CA 1
ATOM 737 C C . ARG A 1 88 ? -25.258 8.683 22.287 1.00 75.00 88 ARG A C 1
ATOM 739 O O . ARG A 1 88 ? -25.929 9.014 23.249 1.00 75.00 88 ARG A O 1
ATOM 746 N N . GLU A 1 89 ? -24.032 8.167 22.392 1.00 75.06 89 GLU A N 1
ATOM 747 C CA . GLU A 1 89 ? -23.355 7.986 23.691 1.00 75.06 89 GLU A CA 1
ATOM 748 C C . GLU A 1 89 ? -23.207 9.317 24.445 1.00 75.06 89 GLU A C 1
ATOM 750 O O . GLU A 1 89 ? -23.456 9.387 25.643 1.00 75.06 89 GLU A O 1
ATOM 755 N N . LEU A 1 90 ? -22.856 10.397 23.741 1.00 73.25 90 LEU A N 1
ATOM 756 C CA . LEU A 1 90 ? -22.707 11.721 24.348 1.00 73.25 90 LEU A CA 1
ATOM 757 C C . LEU A 1 90 ? -24.050 12.333 24.775 1.00 73.25 90 LEU A C 1
ATOM 759 O O . LEU A 1 90 ? -24.101 13.074 25.749 1.00 73.25 90 LEU A O 1
ATOM 763 N N . GLN A 1 91 ? -25.128 12.030 24.048 1.00 73.06 91 GLN A N 1
ATOM 764 C CA . GLN A 1 91 ? -26.483 12.473 24.372 1.00 73.06 91 GLN A CA 1
ATOM 765 C C . GLN A 1 91 ? -27.077 11.691 25.553 1.00 73.06 91 GLN A C 1
ATOM 767 O O . GLN A 1 91 ? -27.744 12.290 26.387 1.00 73.06 91 GLN A O 1
ATOM 772 N N . ASP A 1 92 ? -26.798 10.392 25.654 1.00 70.44 92 ASP A N 1
ATOM 773 C CA . ASP A 1 92 ? -27.217 9.538 26.774 1.00 70.44 92 ASP A CA 1
ATOM 774 C C . ASP A 1 92 ? -26.543 9.971 28.091 1.00 70.44 92 ASP A C 1
ATOM 776 O O . ASP A 1 92 ? -27.185 10.054 29.132 1.00 70.44 92 ASP A O 1
ATOM 780 N N . LEU A 1 93 ? -25.271 10.389 28.023 1.00 64.94 93 LEU A N 1
ATOM 781 C CA . LEU A 1 93 ? -24.553 10.980 29.159 1.00 64.94 93 LEU A CA 1
ATOM 782 C C . LEU A 1 93 ? -25.084 12.361 29.579 1.00 64.94 93 LEU A C 1
ATOM 784 O O . LEU A 1 93 ? -24.954 12.722 30.744 1.00 64.94 93 LEU A O 1
ATOM 788 N N . LEU A 1 94 ? -25.660 13.134 28.651 1.00 62.53 94 LEU A N 1
ATOM 789 C CA . LEU A 1 94 ? -26.232 14.457 28.939 1.00 62.53 94 LEU A CA 1
ATOM 790 C C . LEU A 1 94 ? -27.693 14.390 29.409 1.00 62.53 94 LEU A C 1
ATOM 792 O O . LEU A 1 94 ? -28.171 15.330 30.027 1.00 62.53 94 LEU A O 1
ATOM 796 N N . SER A 1 95 ? -28.402 13.300 29.108 1.00 55.88 95 SER A N 1
ATOM 797 C CA . SER A 1 95 ? -29.819 13.122 29.450 1.00 55.88 95 SER A CA 1
ATOM 798 C C . SER A 1 95 ? -30.048 12.578 30.866 1.00 55.88 95 SER A C 1
ATOM 800 O O . SER A 1 95 ? -31.197 12.409 31.260 1.00 55.88 95 SER A O 1
ATOM 802 N N . SER A 1 96 ? -28.987 12.279 31.622 1.00 51.19 96 SER A N 1
ATOM 803 C CA . SER A 1 96 ? -29.073 11.648 32.947 1.00 51.19 96 SER A CA 1
ATOM 804 C C . SER A 1 96 ? -29.125 12.639 34.128 1.00 51.19 96 SER A C 1
ATOM 806 O O . SER A 1 96 ? -28.993 12.185 35.263 1.00 51.19 96 SER A O 1
ATOM 808 N N . ASP A 1 97 ? -29.291 13.950 33.899 1.00 50.56 97 ASP A N 1
ATOM 809 C CA . ASP A 1 97 ? -29.219 14.974 34.967 1.00 50.56 97 ASP A CA 1
ATOM 810 C C . ASP A 1 97 ? -30.281 16.092 34.877 1.00 50.56 97 ASP A C 1
ATOM 812 O O . ASP A 1 97 ? -30.029 17.218 35.284 1.00 50.56 97 ASP A O 1
ATOM 816 N N . GLU A 1 98 ? -31.476 15.819 34.343 1.00 49.69 98 GLU A N 1
ATOM 817 C CA . GLU A 1 98 ? -32.585 16.792 34.360 1.00 49.69 98 GLU A CA 1
ATOM 818 C C . GLU A 1 98 ? -33.909 16.082 34.691 1.00 49.69 98 GLU A C 1
ATOM 820 O O . GLU A 1 98 ? -34.727 15.805 33.818 1.00 49.69 98 GLU A O 1
ATOM 825 N N . GLU A 1 99 ? -34.107 15.773 35.971 1.00 45.09 99 GLU A N 1
ATOM 826 C CA . GLU A 1 99 ? -35.428 15.533 36.561 1.00 45.09 99 GLU A CA 1
ATOM 827 C C . GLU A 1 99 ? -35.491 16.355 37.853 1.00 45.09 99 GLU A C 1
ATOM 829 O O . GLU A 1 99 ? -35.076 15.888 38.909 1.00 45.09 99 GLU A O 1
ATOM 834 N N . ASP A 1 100 ? -35.973 17.594 37.762 1.00 37.91 100 ASP A N 1
ATOM 835 C CA . ASP A 1 100 ? -36.718 18.212 38.858 1.00 37.91 100 ASP A CA 1
ATOM 836 C C . ASP A 1 100 ? -37.836 19.089 38.266 1.00 37.91 100 ASP A C 1
ATOM 838 O O . ASP A 1 100 ? -37.639 20.183 37.734 1.00 37.91 100 ASP A O 1
ATOM 842 N N . ASP A 1 101 ? -39.022 18.492 38.338 1.00 41.66 101 ASP A N 1
ATOM 843 C CA . ASP A 1 101 ? -40.371 18.981 38.079 1.00 41.66 101 ASP A CA 1
ATOM 844 C C . ASP A 1 101 ? -40.645 20.340 38.761 1.00 41.66 101 ASP A C 1
ATOM 846 O O . ASP A 1 101 ? -40.434 20.502 39.966 1.00 41.66 101 ASP A O 1
ATOM 850 N N . TYR A 1 102 ? -41.125 21.330 38.000 1.00 35.59 102 TYR A N 1
ATOM 851 C CA . TYR A 1 102 ? -41.548 22.634 38.526 1.00 35.59 102 TYR A CA 1
ATOM 852 C C . TYR A 1 102 ? -43.010 22.893 38.159 1.00 35.59 102 TYR A C 1
ATOM 854 O O . TYR A 1 102 ? -43.311 23.287 37.031 1.00 35.59 102 TYR A O 1
ATOM 862 N N . ASP A 1 103 ? -43.902 22.732 39.137 1.00 33.84 103 ASP A N 1
ATOM 863 C CA . ASP A 1 103 ? -45.292 23.184 39.065 1.00 33.84 103 ASP A CA 1
ATOM 864 C C . ASP A 1 103 ? -45.618 24.198 40.183 1.00 33.84 103 ASP A C 1
ATOM 866 O O . ASP A 1 103 ? -45.340 23.972 41.360 1.00 33.84 103 ASP A O 1
ATOM 870 N N . GLY A 1 104 ? -46.222 25.320 39.775 1.00 33.75 104 GLY A N 1
ATOM 871 C CA . GLY A 1 104 ? -47.331 25.979 40.482 1.00 33.75 104 GLY A CA 1
ATOM 872 C C . GLY A 1 104 ? -47.116 26.792 41.774 1.00 33.75 104 GLY A C 1
ATOM 873 O O . GLY A 1 104 ? -47.271 26.284 42.874 1.00 33.75 104 GLY A O 1
ATOM 874 N N . GLU A 1 105 ? -46.949 28.112 41.609 1.00 28.45 105 GLU A N 1
ATOM 875 C CA . GLU A 1 105 ? -47.645 29.230 42.300 1.00 28.45 105 GLU A CA 1
ATOM 876 C C . GLU A 1 105 ? -47.801 29.380 43.853 1.00 28.45 105 GLU A C 1
ATOM 878 O O . GLU A 1 105 ? -48.485 28.639 44.545 1.00 28.45 105 GLU A O 1
ATOM 883 N N . THR A 1 106 ? -47.408 30.590 44.308 1.00 28.53 106 THR A N 1
ATOM 884 C CA . THR A 1 106 ? -48.082 31.523 45.264 1.00 28.53 106 THR A CA 1
ATOM 885 C C . THR A 1 106 ? -47.885 31.486 46.806 1.00 28.53 106 THR A C 1
ATOM 887 O O . THR A 1 106 ? -48.291 30.589 47.529 1.00 28.53 106 THR A O 1
ATOM 890 N N . THR A 1 107 ? -47.406 32.649 47.294 1.00 28.09 107 THR A N 1
ATOM 891 C CA . THR A 1 107 ? -47.727 33.403 48.539 1.00 28.09 107 THR A CA 1
ATOM 892 C C . THR A 1 107 ? -47.266 32.953 49.946 1.00 28.09 107 THR A C 1
ATOM 894 O O . THR A 1 107 ? -47.790 32.030 50.546 1.00 28.09 107 THR A O 1
ATOM 897 N N . GLU A 1 108 ? -46.379 33.798 50.503 1.00 28.53 108 GLU A N 1
ATOM 898 C CA . GLU A 1 108 ? -46.386 34.433 51.843 1.00 28.53 108 GLU A CA 1
ATOM 899 C C . GLU A 1 108 ? -46.227 33.622 53.162 1.00 28.53 108 GLU A C 1
ATOM 901 O O . GLU A 1 108 ? -46.907 32.642 53.430 1.00 28.53 108 GLU A O 1
ATOM 906 N N . SER A 1 109 ? -45.424 34.206 54.079 1.00 27.34 109 SER A N 1
ATOM 907 C CA . SER A 1 109 ? -45.482 34.114 55.567 1.00 27.34 109 SER A CA 1
ATOM 908 C C . SER A 1 109 ? -44.371 33.370 56.343 1.00 27.34 109 SER A C 1
ATOM 910 O O . SER A 1 109 ? -44.480 32.226 56.767 1.00 27.34 109 SER A O 1
ATOM 912 N N . ARG A 1 110 ? -43.326 34.138 56.677 1.00 34.97 110 ARG A N 1
ATOM 913 C CA . ARG A 1 110 ? -42.603 34.254 57.971 1.00 34.97 110 ARG A CA 1
ATOM 914 C C . ARG A 1 110 ? -43.091 33.404 59.179 1.00 34.97 110 ARG A C 1
ATOM 916 O O . ARG A 1 110 ? -44.118 33.742 59.750 1.00 34.97 110 ARG A O 1
ATOM 923 N N . ALA A 1 111 ? -42.224 32.539 59.749 1.00 36.62 111 ALA A N 1
ATOM 924 C CA . ALA A 1 111 ? -41.937 32.456 61.208 1.00 36.62 111 ALA A CA 1
ATOM 925 C C . ALA A 1 111 ? -40.828 31.444 61.627 1.00 36.62 111 ALA A C 1
ATOM 927 O O . ALA A 1 111 ? -40.981 30.234 61.555 1.00 36.62 111 ALA A O 1
ATOM 928 N N . LYS A 1 112 ? -39.737 31.997 62.184 1.00 38.00 112 LYS A N 1
ATOM 929 C CA . LYS A 1 112 ? -38.903 31.564 63.337 1.00 38.00 112 LYS A CA 1
ATOM 930 C C . LYS A 1 112 ? -38.884 30.073 63.769 1.00 38.00 112 LYS A C 1
ATOM 932 O O . LYS A 1 112 ? -39.819 29.629 64.425 1.00 38.00 112 LYS A O 1
ATOM 937 N N . LYS A 1 113 ? -37.682 29.459 63.793 1.00 33.69 113 LYS A N 1
ATOM 938 C CA . LYS A 1 113 ? -37.148 28.792 65.013 1.00 33.69 113 LYS A CA 1
ATOM 939 C C . LYS A 1 113 ? -35.619 28.628 64.998 1.00 33.69 113 LYS A C 1
ATOM 941 O O . LYS A 1 113 ? -35.057 27.882 64.209 1.00 33.69 113 LYS A O 1
ATOM 946 N N . LYS A 1 114 ? -34.949 29.311 65.935 1.00 41.69 114 LYS A N 1
ATOM 947 C CA . LYS A 1 114 ? -33.539 29.099 66.303 1.00 41.69 114 LYS A CA 1
ATOM 948 C C . LYS A 1 114 ? -33.364 27.704 66.920 1.00 41.69 114 LYS A C 1
ATOM 950 O O . LYS A 1 114 ? -34.052 27.392 67.890 1.00 41.69 114 LYS A O 1
ATOM 955 N N . ARG A 1 115 ? -32.354 26.946 66.484 1.00 36.38 115 ARG A N 1
ATOM 956 C CA . ARG A 1 115 ? -31.643 25.978 67.337 1.00 36.38 115 ARG A CA 1
ATOM 957 C C . ARG A 1 115 ? -30.142 26.207 67.196 1.00 36.38 115 ARG A C 1
ATOM 959 O O . ARG A 1 115 ? -29.575 26.132 66.116 1.00 36.38 115 ARG A O 1
ATOM 966 N N . LYS A 1 116 ? -29.537 26.567 68.323 1.00 39.81 116 LYS A N 1
ATOM 967 C CA . LYS A 1 116 ? -28.113 26.815 68.521 1.00 39.81 116 LYS A CA 1
ATOM 968 C C . LYS A 1 116 ? -27.465 25.455 68.785 1.00 39.81 116 LYS A C 1
ATOM 970 O O . LYS A 1 116 ? -27.773 24.850 69.807 1.00 39.81 116 LYS A O 1
ATOM 975 N N . ILE A 1 117 ? -26.596 24.982 67.893 1.00 38.03 117 ILE A N 1
ATOM 976 C CA . ILE A 1 117 ? -25.642 23.911 68.202 1.00 38.03 117 ILE A CA 1
ATOM 977 C C . ILE A 1 117 ? -24.261 24.552 68.201 1.00 38.03 117 ILE A C 1
ATOM 979 O O . ILE A 1 117 ? -23.763 25.037 67.190 1.00 38.03 117 ILE A O 1
ATOM 983 N N . LYS A 1 118 ? -23.699 24.631 69.404 1.00 42.06 118 LYS A N 1
ATOM 984 C CA . LYS A 1 118 ? -22.326 25.030 69.675 1.00 42.06 118 LYS A CA 1
ATOM 985 C C . LYS A 1 118 ? -21.453 23.814 69.373 1.00 42.06 118 LYS A C 1
ATOM 987 O O . LYS A 1 118 ? -21.599 22.793 70.032 1.00 42.06 118 LYS A O 1
ATOM 992 N N . GLY A 1 119 ? -20.565 23.945 68.397 1.00 32.12 119 GLY A N 1
ATOM 993 C CA . GLY A 1 119 ? -19.577 22.935 68.033 1.00 32.12 119 GLY A CA 1
ATOM 994 C C . GLY A 1 119 ? -18.360 23.624 67.439 1.00 32.12 119 GLY A C 1
ATOM 995 O O . GLY A 1 119 ? -18.195 23.671 66.229 1.00 32.12 119 GLY A O 1
ATOM 996 N N . ASN A 1 120 ? -17.551 24.233 68.304 1.00 44.91 120 ASN A N 1
ATOM 997 C CA . ASN A 1 120 ? -16.208 24.667 67.952 1.00 44.91 120 ASN A CA 1
ATOM 998 C C . ASN A 1 120 ? -15.305 23.433 68.006 1.00 44.91 120 ASN A C 1
ATOM 1000 O O . ASN A 1 120 ? -15.025 22.940 69.096 1.00 44.91 120 ASN A O 1
ATOM 1004 N N . ALA A 1 121 ? -14.866 22.946 66.852 1.00 38.38 121 ALA A N 1
ATOM 1005 C CA . ALA A 1 121 ? -13.769 21.996 66.752 1.00 38.38 121 ALA A CA 1
ATOM 1006 C C . ALA A 1 121 ? -12.998 22.292 65.462 1.00 38.38 121 ALA A C 1
ATOM 1008 O O . ALA A 1 121 ? -13.407 21.900 64.375 1.00 38.38 121 ALA A O 1
ATOM 1009 N N . ASN A 1 122 ? -11.888 23.018 65.595 1.00 54.19 122 ASN A N 1
ATOM 1010 C CA . ASN A 1 122 ? -10.840 23.044 64.581 1.00 54.19 122 ASN A CA 1
ATOM 1011 C C . ASN A 1 122 ? -10.253 21.629 64.459 1.00 54.19 122 ASN A C 1
ATOM 1013 O O . ASN A 1 122 ? -9.662 21.160 65.437 1.00 54.19 122 ASN A O 1
ATOM 1017 N N . PRO A 1 123 ? -10.313 20.958 63.296 1.00 45.16 123 PRO A N 1
ATOM 1018 C CA . PRO A 1 123 ? -9.452 19.826 63.045 1.00 45.16 123 PRO A CA 1
ATOM 1019 C C . PRO A 1 123 ? -8.109 20.363 62.542 1.00 45.16 123 PRO A C 1
ATOM 1021 O O . PRO A 1 123 ? -7.996 20.941 61.462 1.00 45.16 123 PRO A O 1
ATOM 1024 N N . SER A 1 124 ? -7.116 20.218 63.416 1.00 47.62 124 SER A N 1
ATOM 1025 C CA . SER A 1 124 ? -5.683 20.059 63.155 1.00 47.62 124 SER A CA 1
ATOM 1026 C C . SER A 1 124 ? -5.243 20.120 61.682 1.00 47.62 124 SER A C 1
ATOM 1028 O O . SER A 1 124 ? -5.672 19.326 60.842 1.00 47.62 124 SER A O 1
ATOM 1030 N N . GLY A 1 125 ? -4.268 20.991 61.394 1.00 51.31 125 GLY A N 1
ATOM 1031 C CA . GLY A 1 125 ? -3.592 21.111 60.094 1.00 51.31 125 GLY A CA 1
ATOM 1032 C C . GLY A 1 125 ? -2.926 19.827 59.567 1.00 51.31 125 GLY A C 1
ATOM 1033 O O . GLY A 1 125 ? -2.474 19.814 58.427 1.00 51.31 125 GLY A O 1
ATOM 1034 N N . SER A 1 126 ? -2.923 18.736 60.339 1.00 54.53 126 SER A N 1
ATOM 1035 C CA . SER A 1 126 ? -2.421 17.412 59.954 1.00 54.53 126 SER A CA 1
ATOM 1036 C C . SER A 1 126 ? -3.220 16.759 58.809 1.00 54.53 126 SER A C 1
ATOM 1038 O O . SER A 1 126 ? -2.625 16.210 57.882 1.00 54.53 126 SER A O 1
ATOM 1040 N N . GLY A 1 127 ? -4.552 16.907 58.777 1.00 52.09 127 GLY A N 1
ATOM 1041 C CA . GLY A 1 127 ? -5.389 16.332 57.708 1.00 52.09 127 GLY A CA 1
ATOM 1042 C C . GLY A 1 127 ? -5.210 17.013 56.344 1.00 52.09 127 GLY A C 1
ATOM 1043 O O . GLY A 1 127 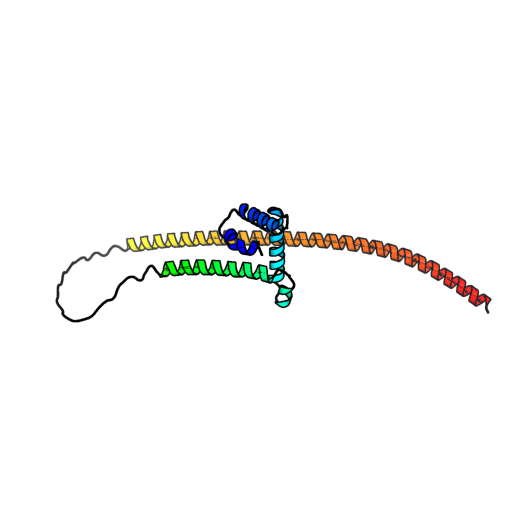? -5.261 16.360 55.304 1.00 52.09 127 GLY A O 1
ATOM 1044 N N . LYS A 1 128 ? -4.920 18.324 56.332 1.00 57.81 128 LYS A N 1
ATOM 1045 C CA . LYS A 1 128 ? -4.639 19.080 55.095 1.00 57.81 128 LYS A CA 1
ATOM 1046 C C . LYS A 1 128 ? -3.310 18.674 54.454 1.00 57.81 128 LYS A C 1
ATOM 1048 O O . LYS A 1 128 ? -3.205 18.687 53.230 1.00 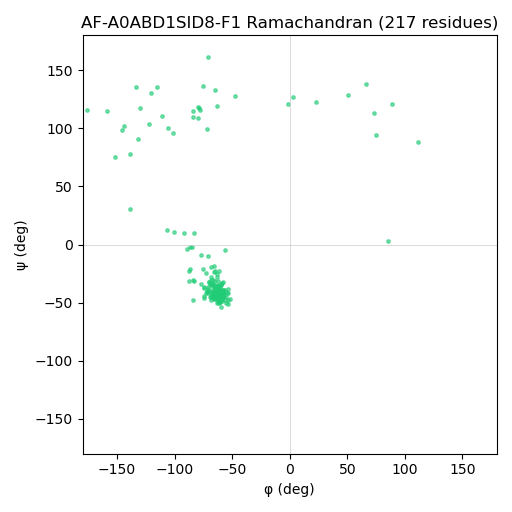57.81 128 LYS A O 1
ATOM 1053 N N . LEU A 1 129 ? -2.311 18.315 55.263 1.00 58.66 129 LEU A N 1
ATOM 1054 C CA . LEU A 1 129 ? -1.022 17.816 54.780 1.00 58.66 129 LEU A CA 1
ATOM 1055 C C . LEU A 1 129 ? -1.162 16.412 54.186 1.00 58.66 129 LEU A C 1
ATOM 1057 O O . LEU A 1 129 ? -0.647 16.168 53.101 1.00 58.66 129 LEU A O 1
ATOM 1061 N N . PHE A 1 130 ? -1.941 15.538 54.827 1.00 70.31 130 PHE A N 1
ATOM 1062 C CA . PHE A 1 130 ? -2.197 14.186 54.331 1.00 70.31 130 PHE A CA 1
ATOM 1063 C C . PHE A 1 130 ? -2.976 14.173 53.006 1.00 70.31 130 PHE A C 1
ATOM 1065 O O . PHE A 1 130 ? -2.603 13.464 52.075 1.00 70.31 130 PHE A O 1
ATOM 1072 N N . ILE A 1 131 ? -4.003 15.019 52.864 1.00 70.81 131 ILE A N 1
ATOM 1073 C CA . ILE A 1 131 ? -4.736 15.174 51.594 1.00 70.81 131 ILE A CA 1
ATOM 1074 C C . ILE A 1 131 ? -3.823 15.746 50.501 1.00 70.81 131 ILE A C 1
ATOM 1076 O O . ILE A 1 131 ? -3.852 15.274 49.366 1.00 70.81 131 ILE A O 1
ATOM 1080 N N . ARG A 1 132 ? -2.972 16.727 50.835 1.00 73.12 132 ARG A N 1
ATOM 1081 C CA . ARG A 1 132 ? -1.977 17.278 49.901 1.00 73.12 132 ARG A CA 1
ATOM 1082 C C . ARG A 1 132 ? -0.963 16.213 49.461 1.00 73.12 132 ARG A C 1
ATOM 1084 O O . ARG A 1 132 ? -0.564 16.205 48.302 1.00 73.12 132 ARG A O 1
ATOM 1091 N N . GLU A 1 133 ? -0.590 15.297 50.350 1.00 81.81 133 GLU A N 1
ATOM 1092 C CA . GLU A 1 133 ? 0.314 14.182 50.056 1.00 81.81 133 GLU A CA 1
ATOM 1093 C C . GLU A 1 133 ? -0.344 13.098 49.188 1.00 81.81 133 GLU A C 1
ATOM 1095 O O . GLU A 1 133 ? 0.273 12.615 48.240 1.00 81.81 133 GLU A O 1
ATOM 1100 N N . ILE A 1 134 ? -1.607 12.745 49.453 1.00 83.75 134 ILE A N 1
ATOM 1101 C CA . ILE A 1 134 ? -2.382 11.818 48.611 1.00 83.75 134 ILE A CA 1
ATOM 1102 C C . ILE A 1 134 ? -2.577 12.404 47.209 1.00 83.75 134 ILE A C 1
ATOM 1104 O O . ILE A 1 134 ? -2.342 11.710 46.223 1.00 83.75 134 ILE A O 1
ATOM 1108 N N . MET A 1 135 ? -2.935 13.687 47.108 1.00 73.06 135 MET A N 1
ATOM 1109 C CA . MET A 1 135 ? -3.079 14.369 45.820 1.00 73.06 135 MET A CA 1
ATOM 1110 C C . MET A 1 135 ? -1.745 14.424 45.062 1.00 73.06 135 MET A C 1
ATOM 1112 O O . MET A 1 135 ? -1.711 14.200 43.855 1.00 73.06 135 MET A O 1
ATOM 1116 N N . GLY A 1 136 ? -0.634 14.642 45.775 1.00 86.44 136 GLY A N 1
ATOM 1117 C CA . GLY A 1 136 ? 0.714 14.565 45.210 1.00 86.44 136 GLY A CA 1
ATOM 1118 C C . GLY A 1 136 ? 1.068 13.168 44.684 1.00 86.44 136 GLY A C 1
ATOM 1119 O O . GLY A 1 136 ? 1.640 13.052 43.602 1.00 86.44 136 GLY A O 1
ATOM 1120 N N . LYS A 1 137 ? 0.685 12.100 45.398 1.00 90.19 137 LYS A N 1
ATOM 1121 C CA . LYS A 1 137 ? 0.849 10.705 44.941 1.00 90.19 137 LYS A CA 1
ATOM 1122 C C . LYS A 1 137 ? -0.007 10.401 43.708 1.00 90.19 137 LYS A C 1
ATOM 1124 O O . LYS A 1 137 ? 0.497 9.771 42.785 1.00 90.19 137 LYS A O 1
ATOM 1129 N N . LEU A 1 138 ? -1.247 10.893 43.660 1.00 90.25 138 LEU A N 1
ATOM 1130 C CA . LEU A 1 138 ? -2.143 10.733 42.509 1.00 90.25 138 LEU A CA 1
ATOM 1131 C C . LEU A 1 138 ? -1.606 11.460 41.268 1.00 90.25 138 LEU A C 1
ATOM 1133 O O . LEU A 1 138 ? -1.544 10.872 40.194 1.00 90.25 138 LEU A O 1
ATOM 1137 N N . MET A 1 139 ? -1.154 12.710 41.418 1.00 87.12 139 MET A N 1
ATOM 1138 C CA . MET A 1 139 ? -0.529 13.469 40.326 1.00 87.12 139 MET A CA 1
ATOM 1139 C C . MET A 1 139 ? 0.741 12.787 39.811 1.00 87.12 139 MET A C 1
ATOM 1141 O O . MET A 1 139 ? 0.975 12.745 38.606 1.00 87.12 139 MET A O 1
ATOM 1145 N N . LYS A 1 140 ? 1.543 12.209 40.711 1.00 89.06 140 LYS A N 1
ATOM 1146 C CA . LYS A 1 140 ? 2.734 11.446 40.334 1.00 89.06 140 LYS A CA 1
ATOM 1147 C C . LYS A 1 140 ? 2.377 10.164 39.573 1.00 89.06 140 LYS A C 1
ATOM 1149 O O . LYS A 1 140 ? 2.983 9.904 38.541 1.00 89.06 140 LYS A O 1
ATOM 1154 N N . GLN A 1 141 ? 1.367 9.417 40.028 1.00 91.25 141 GLN A N 1
ATOM 1155 C CA . GLN A 1 141 ? 0.851 8.243 39.312 1.00 91.25 141 GLN A CA 1
ATOM 1156 C C . GLN A 1 141 ? 0.313 8.599 37.920 1.00 91.25 141 GLN A C 1
ATOM 1158 O O . GLN A 1 141 ? 0.607 7.897 36.956 1.00 91.25 141 GLN A O 1
ATOM 1163 N N . GLN A 1 142 ? -0.434 9.700 37.804 1.00 76.81 142 GLN A N 1
ATOM 1164 C CA . GLN A 1 142 ? -0.963 10.179 36.528 1.00 76.81 142 GLN A CA 1
ATOM 1165 C C . GLN A 1 142 ? 0.171 10.514 35.544 1.00 76.81 142 GLN A C 1
ATOM 1167 O O . GLN A 1 142 ? 0.168 10.035 34.412 1.00 76.81 142 GLN A O 1
ATOM 1172 N N . LEU A 1 143 ? 1.184 11.256 36.002 1.00 89.88 143 LEU A N 1
ATOM 1173 C CA . LEU A 1 143 ? 2.350 11.627 35.198 1.00 89.88 143 LEU A CA 1
ATOM 1174 C C . LEU A 1 143 ? 3.201 10.410 34.792 1.00 89.88 143 LEU A C 1
ATOM 1176 O O . LEU A 1 143 ? 3.765 10.380 33.700 1.00 89.88 143 LEU A O 1
ATOM 1180 N N . GLU A 1 144 ? 3.329 9.405 35.661 1.00 91.25 144 GLU A N 1
ATOM 1181 C CA . GLU A 1 144 ? 4.041 8.158 35.351 1.00 91.25 144 GLU A CA 1
ATOM 1182 C C . GLU A 1 144 ? 3.327 7.362 34.256 1.00 91.25 144 GLU A C 1
ATOM 1184 O O . GLU A 1 144 ? 3.983 6.910 33.317 1.00 91.25 144 GLU A O 1
ATOM 1189 N N . MET A 1 145 ? 1.997 7.249 34.330 1.00 80.25 145 MET A N 1
ATOM 1190 C CA . MET A 1 145 ? 1.195 6.633 33.271 1.00 80.25 145 MET A CA 1
ATOM 1191 C C . MET A 1 145 ? 1.353 7.398 31.956 1.00 80.25 145 MET A C 1
ATOM 1193 O O . MET A 1 145 ? 1.665 6.792 30.935 1.00 80.25 145 MET A O 1
ATOM 1197 N N . GLU A 1 146 ? 1.200 8.722 31.968 1.00 81.69 146 GLU A N 1
ATOM 1198 C CA . GLU A 1 146 ? 1.361 9.565 30.775 1.00 81.69 146 GLU A CA 1
ATOM 1199 C C . GLU A 1 146 ? 2.759 9.442 30.155 1.00 81.69 146 GLU A C 1
ATOM 1201 O O . GLU A 1 146 ? 2.884 9.314 28.938 1.00 81.69 146 GLU A O 1
ATOM 1206 N N . ASN A 1 147 ? 3.812 9.377 30.974 1.00 89.88 147 ASN A N 1
ATOM 1207 C CA . ASN A 1 147 ? 5.173 9.138 30.495 1.00 89.88 147 ASN A CA 1
ATOM 1208 C C . ASN A 1 147 ? 5.364 7.738 29.902 1.00 89.88 147 ASN A C 1
ATOM 1210 O O . ASN A 1 147 ? 6.104 7.586 28.932 1.00 89.88 147 ASN A O 1
ATOM 1214 N N . GLN A 1 148 ? 4.731 6.706 30.466 1.00 92.31 148 GLN A N 1
ATOM 1215 C CA . GLN A 1 148 ? 4.751 5.366 29.875 1.00 92.31 148 GLN A CA 1
ATOM 1216 C C . GLN A 1 148 ? 4.040 5.355 28.519 1.00 92.31 148 GLN A C 1
ATOM 1218 O O . GLN A 1 148 ? 4.569 4.788 27.565 1.00 92.31 148 GLN A O 1
ATOM 1223 N N . TRP A 1 149 ? 2.889 6.027 28.412 1.00 88.12 149 TRP A N 1
ATOM 1224 C CA . TRP A 1 149 ? 2.165 6.182 27.150 1.00 88.12 149 TRP A CA 1
ATOM 1225 C C . TRP A 1 149 ? 2.989 6.928 26.103 1.00 88.12 149 TRP A C 1
ATOM 1227 O O . TRP A 1 149 ? 3.059 6.471 24.964 1.00 88.12 149 TRP A O 1
ATOM 1237 N N . LEU A 1 150 ? 3.639 8.034 26.480 1.00 86.69 150 LEU A N 1
ATOM 1238 C CA . LEU A 1 150 ? 4.465 8.818 25.564 1.00 86.69 150 LEU A CA 1
ATOM 1239 C C . LEU A 1 150 ? 5.672 8.013 25.070 1.00 86.69 150 LEU A C 1
ATOM 1241 O O . LEU A 1 150 ? 5.908 7.966 23.869 1.00 86.69 150 LEU A O 1
ATOM 1245 N N . LYS A 1 151 ? 6.373 7.307 25.965 1.00 92.12 151 LYS A N 1
ATOM 1246 C CA . LYS A 1 151 ? 7.498 6.434 25.591 1.00 92.12 151 LYS A CA 1
ATOM 1247 C C . LYS A 1 151 ? 7.069 5.291 24.677 1.00 92.12 151 LYS A C 1
ATOM 1249 O O . LYS A 1 151 ? 7.721 5.035 23.673 1.00 92.12 151 LYS A O 1
ATOM 1254 N N . ALA A 1 152 ? 5.959 4.626 24.995 1.00 90.62 152 ALA A N 1
ATOM 1255 C CA . ALA A 1 152 ? 5.421 3.559 24.154 1.00 90.62 152 ALA A CA 1
ATOM 1256 C C . ALA A 1 152 ? 4.977 4.085 22.778 1.00 90.62 152 ALA A C 1
ATOM 1258 O O . ALA A 1 152 ? 5.112 3.393 21.770 1.00 90.62 152 ALA A O 1
ATOM 1259 N N . TYR A 1 153 ? 4.444 5.308 22.724 1.00 85.56 153 TYR A N 1
ATOM 1260 C CA . TYR A 1 153 ? 4.093 5.976 21.476 1.00 85.56 153 TYR A CA 1
ATOM 1261 C C . TYR A 1 153 ? 5.335 6.335 20.650 1.00 85.56 153 TYR A C 1
ATOM 1263 O O . TYR A 1 153 ? 5.356 6.068 19.451 1.00 85.56 153 TYR A O 1
ATOM 1271 N N . GLU A 1 154 ? 6.368 6.886 21.285 1.00 89.06 154 GLU A N 1
ATOM 1272 C CA . GLU A 1 154 ? 7.642 7.244 20.656 1.00 89.06 154 GLU A CA 1
ATOM 1273 C C . GLU A 1 154 ? 8.348 6.004 20.092 1.00 89.06 154 GLU A C 1
ATOM 1275 O O . GLU A 1 154 ? 8.689 5.979 18.915 1.00 89.06 154 GLU A O 1
ATOM 1280 N N . GLU A 1 155 ? 8.424 4.909 20.853 1.00 88.31 155 GLU A N 1
ATOM 1281 C CA . GLU A 1 155 ? 8.975 3.631 20.378 1.00 88.31 155 GLU A CA 1
ATOM 1282 C C . GLU A 1 155 ? 8.190 3.078 19.175 1.00 88.31 155 GLU A C 1
ATOM 1284 O O . GLU A 1 155 ? 8.764 2.575 18.207 1.00 88.31 155 GLU A O 1
ATOM 1289 N N . LYS A 1 156 ? 6.857 3.213 19.178 1.00 88.81 156 LYS A N 1
ATOM 1290 C CA . LYS A 1 156 ? 6.027 2.839 18.022 1.00 88.81 156 LYS A CA 1
ATOM 1291 C C . LYS A 1 156 ? 6.265 3.741 16.819 1.00 88.81 156 LYS A C 1
ATOM 1293 O O . LYS A 1 156 ? 6.163 3.277 15.680 1.00 88.81 156 LYS A O 1
ATOM 1298 N N . GLU A 1 157 ? 6.542 5.018 17.042 1.00 83.06 157 GLU A N 1
ATOM 1299 C CA . GLU A 1 157 ? 6.910 5.947 15.985 1.00 83.06 157 GLU A CA 1
ATOM 1300 C C . GLU A 1 157 ? 8.265 5.581 15.376 1.00 83.06 157 GLU A C 1
ATOM 1302 O O . GLU A 1 157 ? 8.397 5.536 14.153 1.00 83.06 157 GLU A O 1
ATOM 1307 N N . GLU A 1 158 ? 9.239 5.241 16.215 1.00 89.12 158 GLU A N 1
ATOM 1308 C CA . GLU A 1 158 ? 10.557 4.763 15.808 1.00 89.12 158 GLU A CA 1
ATOM 1309 C C . GLU A 1 158 ? 10.477 3.459 15.029 1.00 89.12 158 GLU A C 1
ATOM 1311 O O . GLU A 1 158 ? 11.053 3.358 13.949 1.00 89.12 158 GLU A O 1
ATOM 1316 N N . GLU A 1 159 ? 9.679 2.499 15.493 1.00 88.69 159 GLU A N 1
ATOM 1317 C CA . GLU A 1 159 ? 9.439 1.248 14.778 1.00 88.69 159 GLU A CA 1
ATOM 1318 C C . GLU A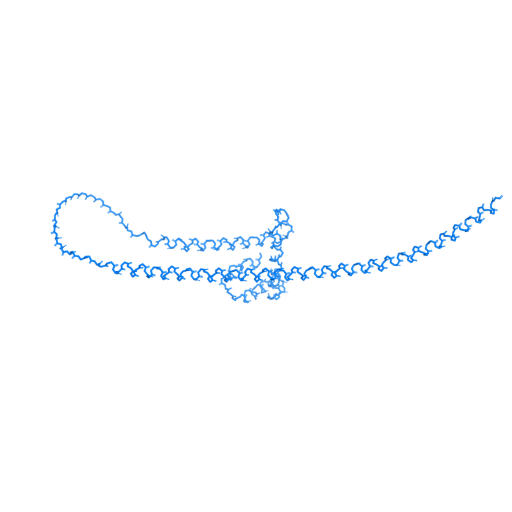 1 159 ? 8.860 1.509 13.377 1.00 88.69 159 GLU A C 1
ATOM 1320 O O . GLU A 1 159 ? 9.240 0.852 12.404 1.00 88.69 159 GLU A O 1
ATOM 1325 N N . ARG A 1 160 ? 7.958 2.492 13.238 1.00 87.19 160 ARG A N 1
ATOM 1326 C CA . ARG A 1 160 ? 7.464 2.904 11.916 1.00 87.19 160 ARG A CA 1
ATOM 1327 C C . ARG A 1 160 ? 8.553 3.565 11.082 1.00 87.19 160 ARG A C 1
ATOM 1329 O O . ARG A 1 160 ? 8.632 3.254 9.898 1.00 87.19 160 ARG A O 1
ATOM 1336 N N . ARG A 1 161 ? 9.361 4.458 11.666 1.00 92.81 161 ARG A N 1
ATOM 1337 C CA . ARG A 1 161 ? 10.463 5.127 10.957 1.00 92.81 161 ARG A CA 1
ATOM 1338 C C . ARG A 1 161 ? 11.475 4.110 10.441 1.00 92.81 161 ARG A C 1
ATOM 1340 O O . ARG A 1 161 ? 11.844 4.190 9.278 1.00 92.81 161 ARG A O 1
ATOM 1347 N N . ILE A 1 162 ? 11.858 3.131 11.257 1.00 95.06 162 ILE A N 1
ATOM 1348 C CA . ILE A 1 162 ? 12.782 2.057 10.871 1.00 95.06 162 ILE A CA 1
ATOM 1349 C C . ILE A 1 162 ? 12.194 1.242 9.719 1.00 95.06 162 ILE A C 1
ATOM 1351 O O . ILE A 1 162 ? 12.836 1.117 8.684 1.00 95.06 162 ILE A O 1
ATOM 1355 N N . LYS A 1 163 ? 10.942 0.782 9.832 1.00 93.56 163 LYS A N 1
ATOM 1356 C CA . LYS A 1 163 ? 10.279 0.039 8.745 1.00 93.56 163 LYS A CA 1
ATOM 1357 C C . LYS A 1 163 ? 10.152 0.852 7.460 1.00 93.56 163 LYS A C 1
ATOM 1359 O O . LYS A 1 163 ? 10.242 0.296 6.371 1.00 93.56 163 LYS A O 1
ATOM 1364 N N . GLU A 1 164 ? 9.913 2.157 7.568 1.00 92.69 164 GLU A N 1
ATOM 1365 C CA . GLU A 1 164 ? 9.868 3.041 6.407 1.00 92.69 164 GLU A CA 1
ATOM 1366 C C . GLU A 1 164 ? 11.254 3.207 5.775 1.00 92.69 164 GLU A C 1
ATOM 1368 O O . GLU A 1 164 ? 11.360 3.178 4.552 1.00 92.69 164 GLU A O 1
ATOM 1373 N N . MET A 1 165 ? 12.315 3.336 6.577 1.00 92.31 165 MET A N 1
ATOM 1374 C CA . MET A 1 165 ? 13.694 3.386 6.083 1.00 92.31 165 MET A CA 1
ATOM 1375 C C . MET A 1 165 ? 14.107 2.074 5.416 1.00 92.31 165 MET A C 1
ATOM 1377 O O . MET A 1 165 ? 14.624 2.112 4.305 1.00 92.31 165 MET A O 1
ATOM 1381 N N . GLU A 1 166 ? 13.826 0.928 6.038 1.00 96.38 166 GLU A N 1
ATOM 1382 C CA . GLU A 1 166 ? 14.058 -0.395 5.446 1.00 96.38 166 GLU A CA 1
ATOM 1383 C C . GLU A 1 166 ? 13.301 -0.537 4.124 1.00 96.38 166 GLU A C 1
ATOM 1385 O O . GLU A 1 166 ? 13.861 -0.952 3.111 1.00 96.38 166 GLU A O 1
ATOM 1390 N N . TRP A 1 167 ? 12.031 -0.126 4.091 1.00 94.56 167 TRP A N 1
ATOM 1391 C CA . TRP A 1 167 ? 11.255 -0.153 2.860 1.00 94.56 167 TRP A CA 1
ATOM 1392 C C . TRP A 1 167 ? 11.858 0.759 1.783 1.00 94.56 167 TRP A C 1
ATOM 1394 O O . TRP A 1 167 ? 12.001 0.333 0.640 1.00 94.56 167 TRP A O 1
ATOM 1404 N N . ARG A 1 168 ? 12.280 1.978 2.131 1.00 93.00 168 ARG A N 1
ATOM 1405 C CA . ARG A 1 168 ? 12.953 2.893 1.195 1.00 93.00 168 ARG A CA 1
A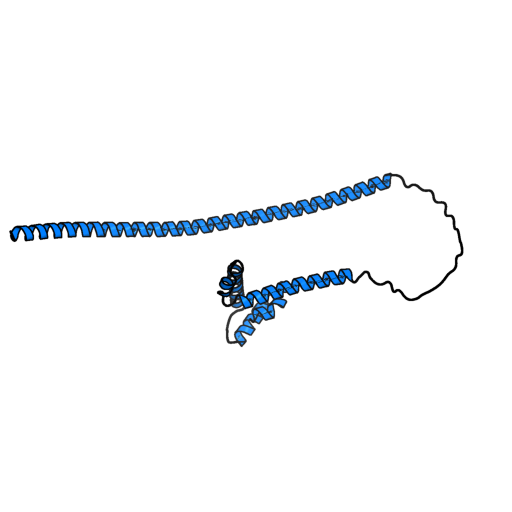TOM 1406 C C . ARG A 1 168 ? 14.257 2.305 0.654 1.00 93.00 168 ARG A C 1
ATOM 1408 O O . ARG A 1 168 ? 14.453 2.359 -0.554 1.00 93.00 168 ARG A O 1
ATOM 1415 N N . GLN A 1 169 ? 15.080 1.697 1.509 1.00 94.81 169 GLN A N 1
ATOM 1416 C CA . GLN A 1 169 ? 16.319 1.027 1.098 1.00 94.81 169 GLN A CA 1
ATOM 1417 C C . GLN A 1 169 ? 16.041 -0.128 0.137 1.00 94.81 169 GLN A C 1
ATOM 1419 O O . GLN A 1 169 ? 16.591 -0.162 -0.954 1.00 94.81 169 GLN A O 1
ATOM 1424 N N . THR A 1 170 ? 15.109 -1.025 0.476 1.00 94.69 170 THR A N 1
ATOM 1425 C CA . THR A 1 170 ? 14.765 -2.146 -0.419 1.00 94.69 170 THR A CA 1
ATOM 1426 C C . THR A 1 170 ? 14.243 -1.678 -1.781 1.00 94.69 170 THR A C 1
ATOM 1428 O O . THR A 1 170 ? 14.514 -2.311 -2.798 1.00 94.69 170 THR A O 1
ATOM 1431 N N . MET A 1 171 ? 13.506 -0.563 -1.825 1.00 93.00 171 MET A N 1
ATOM 1432 C CA . MET A 1 171 ? 13.043 0.034 -3.080 1.00 93.00 171 MET A CA 1
ATOM 1433 C C . MET A 1 171 ? 14.193 0.637 -3.894 1.00 93.00 171 MET A C 1
ATOM 1435 O O . MET A 1 171 ? 14.203 0.505 -5.116 1.00 93.00 171 MET A O 1
ATOM 1439 N N . GLU A 1 172 ? 15.143 1.288 -3.229 1.00 94.69 172 GLU A N 1
ATOM 1440 C CA . GLU A 1 172 ? 16.343 1.844 -3.854 1.00 94.69 172 GLU A CA 1
ATOM 1441 C C . GLU A 1 172 ? 17.235 0.742 -4.439 1.00 94.69 172 GLU A C 1
ATOM 1443 O O . GLU A 1 172 ? 17.648 0.846 -5.592 1.00 94.69 172 GLU A O 1
ATOM 1448 N N . ASP A 1 173 ? 17.448 -0.354 -3.709 1.00 95.25 173 ASP A N 1
ATOM 1449 C CA . ASP A 1 173 ? 18.229 -1.503 -4.179 1.00 95.25 173 ASP A CA 1
ATOM 1450 C C . ASP A 1 173 ? 17.628 -2.125 -5.445 1.00 95.25 173 ASP A C 1
ATOM 1452 O O . ASP A 1 173 ? 18.341 -2.373 -6.418 1.00 95.25 173 ASP A O 1
ATOM 1456 N N . LEU A 1 174 ? 16.305 -2.311 -5.480 1.00 94.56 174 LEU A N 1
ATOM 1457 C CA . LEU A 1 174 ? 15.613 -2.841 -6.658 1.00 94.56 174 LEU A CA 1
ATOM 1458 C C . LEU A 1 174 ? 15.746 -1.924 -7.884 1.00 94.56 174 LEU A C 1
ATOM 1460 O O . LEU A 1 174 ? 15.926 -2.407 -9.006 1.00 94.56 174 LEU A O 1
ATOM 1464 N N . GLU A 1 175 ? 15.653 -0.605 -7.701 1.00 91.44 175 GLU A N 1
ATOM 1465 C CA . GLU A 1 175 ? 15.827 0.344 -8.805 1.00 91.44 175 GLU A CA 1
ATOM 1466 C C . GLU A 1 175 ? 17.292 0.396 -9.261 1.00 91.44 175 GLU A C 1
ATOM 1468 O O . GLU A 1 175 ? 17.562 0.409 -10.462 1.00 91.44 175 GLU A O 1
ATOM 1473 N N . ASN A 1 176 ? 18.245 0.322 -8.330 1.00 96.44 176 ASN A N 1
ATOM 1474 C CA . ASN A 1 176 ? 19.668 0.228 -8.642 1.00 96.44 176 ASN A CA 1
ATOM 1475 C C . ASN A 1 176 ? 19.990 -1.045 -9.435 1.00 96.44 176 ASN A C 1
ATOM 1477 O O . ASN A 1 176 ? 20.705 -0.973 -10.435 1.00 96.44 176 ASN A O 1
ATOM 1481 N N . GLU A 1 177 ? 19.432 -2.200 -9.066 1.00 93.50 177 GLU A N 1
ATOM 1482 C CA . GLU A 1 177 ? 19.573 -3.441 -9.838 1.00 93.50 177 GLU A CA 1
ATOM 1483 C C . GLU A 1 177 ? 19.029 -3.290 -11.262 1.00 93.50 177 GLU A C 1
ATOM 1485 O O . GLU A 1 177 ? 19.681 -3.689 -12.234 1.00 93.50 177 GLU A O 1
ATOM 1490 N N . ARG A 1 178 ? 17.857 -2.667 -11.406 1.00 94.00 178 ARG A N 1
ATOM 1491 C CA . ARG A 1 178 ? 17.252 -2.387 -12.710 1.00 94.00 178 ARG A CA 1
ATOM 1492 C C . ARG A 1 178 ? 18.138 -1.467 -13.556 1.00 94.00 178 ARG A C 1
ATOM 1494 O O . ARG A 1 178 ? 18.395 -1.786 -14.718 1.00 94.00 178 ARG A O 1
ATOM 1501 N N . ILE A 1 179 ? 18.627 -0.365 -12.987 1.00 93.38 179 ILE A N 1
ATOM 1502 C CA . ILE A 1 179 ? 19.532 0.584 -13.655 1.00 93.38 179 ILE A CA 1
ATOM 1503 C C . ILE A 1 179 ? 20.836 -0.110 -14.055 1.00 93.38 179 ILE A C 1
ATOM 1505 O O . ILE A 1 179 ? 21.325 0.088 -15.168 1.00 93.38 179 ILE A O 1
ATOM 1509 N N . MET A 1 180 ? 21.388 -0.960 -13.190 1.00 96.19 180 MET A N 1
ATOM 1510 C CA . MET A 1 180 ? 22.595 -1.737 -13.472 1.00 96.19 180 MET A CA 1
ATOM 1511 C C . MET A 1 180 ? 22.393 -2.706 -14.641 1.00 96.19 180 MET A C 1
ATOM 1513 O O . MET A 1 180 ? 23.256 -2.806 -15.516 1.00 96.19 180 MET A O 1
ATOM 1517 N N . MET A 1 181 ? 21.258 -3.407 -14.694 1.00 91.44 181 MET A N 1
ATOM 1518 C CA . MET A 1 181 ? 20.932 -4.304 -15.807 1.00 91.44 181 MET A CA 1
ATOM 1519 C C . MET A 1 181 ? 20.746 -3.551 -17.127 1.00 91.44 181 MET A C 1
ATOM 1521 O O . MET A 1 181 ? 21.277 -3.986 -18.152 1.00 91.44 181 MET A O 1
ATOM 1525 N N . ASP A 1 182 ? 20.052 -2.414 -17.094 1.00 92.12 182 ASP A N 1
ATOM 1526 C CA . ASP A 1 182 ? 19.851 -1.543 -18.255 1.00 92.12 182 ASP A CA 1
ATOM 1527 C C . ASP A 1 182 ? 21.177 -0.952 -18.759 1.00 92.12 182 ASP A C 1
ATOM 1529 O O . ASP A 1 182 ? 21.464 -0.969 -19.954 1.00 92.12 182 ASP A O 1
ATOM 1533 N N . SER A 1 183 ? 22.047 -0.527 -17.840 1.00 93.69 183 SER A N 1
ATOM 1534 C CA . SER A 1 183 ? 23.380 -0.008 -18.166 1.00 93.69 183 SER A CA 1
ATOM 1535 C C . SER A 1 183 ? 24.246 -1.076 -18.833 1.00 93.69 183 SER A C 1
ATOM 1537 O O . SER A 1 183 ? 24.859 -0.817 -19.864 1.00 93.69 183 SER A O 1
ATOM 1539 N N . ARG A 1 184 ? 24.237 -2.313 -18.313 1.00 95.25 184 ARG A N 1
ATOM 1540 C CA . ARG A 1 184 ? 24.936 -3.454 -18.934 1.00 95.25 184 ARG A CA 1
ATOM 1541 C C . ARG A 1 184 ? 24.380 -3.802 -20.313 1.00 95.25 184 ARG A C 1
ATOM 1543 O O . ARG A 1 184 ? 25.124 -4.265 -21.176 1.00 95.25 184 ARG A O 1
ATOM 1550 N N . TRP A 1 185 ? 23.072 -3.661 -20.514 1.00 92.69 185 TRP A N 1
ATOM 1551 C CA . TRP A 1 185 ? 22.454 -3.893 -21.816 1.00 92.69 185 TRP A CA 1
ATOM 1552 C C . TRP A 1 185 ? 22.872 -2.819 -22.820 1.00 92.69 185 TRP A C 1
ATOM 1554 O O . TRP A 1 185 ? 23.366 -3.175 -23.888 1.00 92.69 185 TRP A O 1
ATOM 1564 N N . ARG A 1 186 ? 22.799 -1.541 -22.431 1.00 92.00 186 ARG A N 1
ATOM 1565 C CA . ARG A 1 186 ? 23.270 -0.416 -23.246 1.00 92.00 186 ARG A CA 1
ATOM 1566 C C . ARG A 1 186 ? 24.750 -0.520 -23.582 1.00 92.00 186 ARG A C 1
ATOM 1568 O O . ARG A 1 186 ? 25.118 -0.301 -24.726 1.00 92.00 186 ARG A O 1
ATOM 1575 N N . GLU A 1 187 ? 25.592 -0.919 -22.634 1.00 93.56 187 GLU A N 1
ATOM 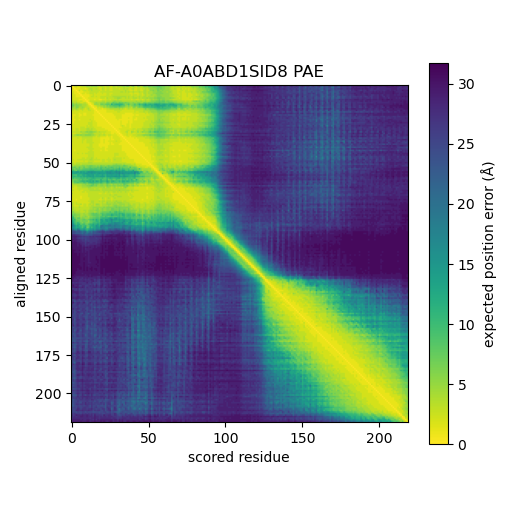1576 C CA . GLU A 1 187 ? 27.017 -1.138 -22.894 1.00 93.56 187 GLU A CA 1
ATOM 1577 C C . GLU A 1 187 ? 27.233 -2.250 -23.926 1.00 93.56 187 GLU A C 1
ATOM 1579 O O . GLU A 1 187 ? 28.011 -2.084 -24.862 1.00 93.56 187 GLU A O 1
ATOM 1584 N N . ARG A 1 188 ? 26.506 -3.372 -23.823 1.00 93.12 188 ARG A N 1
ATOM 1585 C CA . ARG A 1 188 ? 26.562 -4.412 -24.859 1.00 93.12 188 ARG A CA 1
ATOM 1586 C C . ARG A 1 188 ? 26.094 -3.878 -26.207 1.00 93.12 188 ARG A C 1
ATOM 1588 O O . ARG A 1 188 ? 26.784 -4.116 -27.191 1.00 93.12 188 ARG A O 1
ATOM 1595 N N . GLU A 1 189 ? 24.963 -3.184 -26.272 1.00 92.75 189 GLU A N 1
ATOM 1596 C CA . GLU A 1 189 ? 24.469 -2.592 -27.519 1.00 92.75 189 GLU A CA 1
ATOM 1597 C C . GLU A 1 189 ? 25.456 -1.601 -28.133 1.00 92.75 189 GLU A C 1
ATOM 1599 O O . GLU A 1 189 ? 25.698 -1.655 -29.333 1.00 92.75 189 GLU A O 1
ATOM 1604 N N . GLU A 1 190 ? 26.077 -0.745 -27.327 1.00 92.44 190 GLU A N 1
ATOM 1605 C CA . GLU A 1 190 ? 27.124 0.177 -27.765 1.00 92.44 190 GLU A CA 1
ATOM 1606 C C . GLU A 1 190 ? 28.297 -0.595 -28.376 1.00 92.44 190 GLU A C 1
ATOM 1608 O O . GLU A 1 190 ? 28.758 -0.281 -29.467 1.00 92.44 190 GLU A O 1
ATOM 1613 N N . GLN A 1 191 ? 28.720 -1.691 -27.742 1.00 93.75 191 GLN A N 1
ATOM 1614 C CA . GLN A 1 191 ? 29.755 -2.572 -28.286 1.00 93.75 191 GLN A CA 1
ATOM 1615 C C . GLN A 1 191 ? 29.335 -3.214 -29.616 1.00 93.75 191 GLN A C 1
ATOM 1617 O O . GLN A 1 191 ? 30.173 -3.457 -30.485 1.00 93.75 191 GLN A O 1
ATOM 1622 N N . TRP A 1 192 ? 28.054 -3.543 -29.793 1.00 92.31 192 TRP A N 1
ATOM 1623 C CA . TRP A 1 192 ? 27.533 -3.996 -31.085 1.00 92.31 192 TRP A CA 1
ATOM 1624 C C . TRP A 1 192 ? 27.561 -2.871 -32.120 1.00 92.31 192 TRP A C 1
ATOM 1626 O O . TRP A 1 192 ? 28.045 -3.105 -33.228 1.00 92.31 192 TRP A O 1
ATOM 1636 N N . ARG A 1 193 ? 27.131 -1.661 -31.746 1.00 93.94 193 ARG A N 1
ATOM 1637 C CA . ARG A 1 193 ? 27.130 -0.478 -32.613 1.00 93.94 193 ARG A CA 1
ATOM 1638 C C . ARG A 1 193 ? 28.537 -0.118 -33.073 1.00 93.94 193 ARG A C 1
ATOM 1640 O O . ARG A 1 193 ? 28.750 -0.036 -34.269 1.00 93.94 193 ARG A O 1
ATOM 1647 N N . ILE A 1 194 ? 29.513 -0.055 -32.168 1.00 94.62 194 ILE A N 1
ATOM 1648 C CA . ILE A 1 194 ? 30.928 0.201 -32.489 1.00 94.62 194 ILE A CA 1
ATOM 1649 C C . ILE A 1 194 ? 31.468 -0.848 -33.472 1.00 94.62 194 ILE A C 1
ATOM 1651 O O . ILE A 1 194 ? 32.187 -0.530 -34.419 1.00 94.62 194 ILE A O 1
ATOM 1655 N N . ARG A 1 195 ? 31.128 -2.132 -33.292 1.00 93.25 195 ARG A N 1
ATOM 1656 C CA . ARG A 1 195 ? 31.550 -3.181 -34.238 1.00 93.25 195 ARG A CA 1
ATOM 1657 C C . ARG A 1 195 ? 30.902 -3.026 -35.611 1.00 93.25 195 ARG A C 1
ATOM 1659 O O . ARG A 1 195 ? 31.518 -3.402 -36.602 1.00 93.25 195 ARG A O 1
ATOM 1666 N N . GLU A 1 196 ? 29.669 -2.542 -35.667 1.00 92.44 196 GLU A N 1
ATOM 1667 C CA . GLU A 1 196 ? 28.980 -2.266 -36.925 1.00 92.44 196 GLU A CA 1
ATOM 1668 C C . GLU A 1 196 ? 29.528 -1.003 -37.596 1.00 92.44 196 GLU A C 1
ATOM 1670 O O . GLU A 1 196 ? 29.853 -1.046 -38.774 1.00 92.44 196 GLU A O 1
ATOM 1675 N N . GLU A 1 197 ? 29.748 0.075 -36.846 1.00 93.81 197 GLU A N 1
ATOM 1676 C CA . GLU A 1 197 ? 30.373 1.310 -37.329 1.00 93.81 197 GLU A CA 1
ATOM 1677 C C . GLU A 1 197 ? 31.774 1.037 -37.874 1.00 93.81 197 GLU A C 1
ATOM 1679 O O . GLU A 1 197 ? 32.058 1.382 -39.011 1.00 93.81 197 GLU A O 1
ATOM 1684 N N . THR A 1 198 ? 32.612 0.284 -37.159 1.00 95.75 198 THR A N 1
ATOM 1685 C CA . THR A 1 198 ? 33.941 -0.104 -37.673 1.00 95.75 198 THR A CA 1
ATOM 1686 C C . THR A 1 198 ? 33.880 -0.990 -38.922 1.00 95.75 198 THR A C 1
ATOM 1688 O O . THR A 1 198 ? 34.834 -1.016 -39.704 1.00 95.75 198 THR A O 1
ATOM 1691 N N . ARG A 1 199 ? 32.795 -1.748 -39.143 1.00 95.31 199 ARG A N 1
ATOM 1692 C CA . ARG A 1 199 ? 32.562 -2.452 -40.417 1.00 95.31 199 ARG A CA 1
ATOM 1693 C C . ARG A 1 199 ? 32.133 -1.476 -41.507 1.00 95.31 199 ARG A C 1
ATOM 1695 O O . ARG A 1 199 ? 32.678 -1.544 -42.607 1.00 95.31 199 ARG A O 1
ATOM 1702 N N . ALA A 1 200 ? 31.202 -0.579 -41.199 1.00 94.75 200 ALA A N 1
ATOM 1703 C CA . ALA A 1 200 ? 30.704 0.436 -42.114 1.00 94.75 200 ALA A CA 1
ATOM 1704 C C . ALA A 1 200 ? 31.825 1.381 -42.569 1.00 94.75 200 ALA A C 1
ATOM 1706 O O . ALA A 1 200 ? 31.972 1.595 -43.764 1.00 94.75 200 ALA A O 1
ATOM 1707 N N . GLU A 1 201 ? 32.686 1.840 -41.661 1.00 95.56 201 GLU A N 1
ATOM 1708 C CA . GLU A 1 201 ? 33.872 2.651 -41.962 1.00 95.56 201 GLU A CA 1
ATOM 1709 C C . GLU A 1 201 ? 34.820 1.933 -42.927 1.00 95.56 201 GLU A C 1
ATOM 1711 O O . GLU A 1 201 ? 35.289 2.517 -43.900 1.00 95.56 201 GLU A O 1
ATOM 1716 N N . LYS A 1 202 ? 35.083 0.636 -42.717 1.00 96.69 202 LYS A N 1
ATOM 1717 C CA . LYS A 1 202 ? 35.913 -0.151 -43.647 1.00 96.69 202 LYS A CA 1
ATOM 1718 C C . LYS A 1 202 ? 35.271 -0.259 -45.027 1.00 96.69 202 LYS A C 1
ATOM 1720 O O . LYS A 1 202 ? 35.974 -0.149 -46.029 1.00 96.69 202 LYS A O 1
ATOM 1725 N N . MET A 1 203 ? 33.958 -0.486 -45.081 1.00 96.31 203 MET A N 1
ATOM 1726 C CA . MET A 1 203 ? 33.207 -0.516 -46.338 1.00 96.31 203 MET A CA 1
ATOM 1727 C C . MET A 1 203 ? 33.251 0.843 -47.043 1.00 96.31 203 MET A C 1
ATOM 1729 O O . MET A 1 203 ? 33.504 0.887 -48.244 1.00 96.31 203 MET A O 1
ATOM 1733 N N . ASP A 1 204 ? 33.080 1.938 -46.307 1.00 96.31 204 ASP A N 1
ATOM 1734 C CA . ASP A 1 204 ? 33.104 3.304 -46.829 1.00 96.31 204 ASP A CA 1
ATOM 1735 C C . ASP A 1 204 ? 34.484 3.689 -47.382 1.00 96.31 204 ASP A C 1
ATOM 1737 O O . ASP A 1 204 ? 34.593 4.223 -48.487 1.00 96.31 204 ASP A O 1
ATOM 1741 N N . VAL A 1 205 ? 35.565 3.303 -46.692 1.00 96.81 205 VAL A N 1
ATOM 1742 C CA . VAL A 1 205 ? 36.943 3.463 -47.187 1.00 96.81 205 VAL A CA 1
ATOM 1743 C C . VAL A 1 205 ? 37.145 2.725 -48.513 1.00 96.81 205 VAL A C 1
ATOM 1745 O O . VAL A 1 205 ? 37.754 3.270 -49.437 1.00 96.81 205 VAL A O 1
ATOM 1748 N N . LEU A 1 206 ? 36.629 1.498 -48.641 1.00 95.94 206 LEU A N 1
ATOM 1749 C CA . LEU A 1 206 ? 36.733 0.723 -49.880 1.00 95.94 206 LEU A CA 1
ATOM 1750 C C . LEU A 1 206 ? 35.910 1.339 -51.014 1.00 95.94 206 LEU A C 1
ATOM 1752 O O . LEU A 1 206 ? 36.421 1.471 -52.126 1.00 95.94 206 LEU A O 1
ATOM 1756 N N . ILE A 1 207 ? 34.668 1.744 -50.739 1.00 96.12 207 ILE A N 1
ATOM 1757 C CA . ILE A 1 207 ? 33.799 2.423 -51.709 1.00 96.12 207 ILE A CA 1
ATOM 1758 C C . ILE A 1 207 ? 34.471 3.710 -52.190 1.00 96.12 207 ILE A C 1
ATOM 1760 O O . ILE A 1 207 ? 34.614 3.915 -53.393 1.00 96.12 207 ILE A O 1
ATOM 1764 N N . THR A 1 208 ? 34.976 4.526 -51.267 1.00 96.12 208 THR A N 1
ATOM 1765 C CA . THR A 1 208 ? 35.705 5.761 -51.574 1.00 96.12 208 THR A CA 1
ATOM 1766 C C . THR A 1 208 ? 36.944 5.489 -52.428 1.00 96.12 208 THR A C 1
ATOM 1768 O O . THR A 1 208 ? 37.197 6.191 -53.407 1.00 96.12 208 THR A O 1
ATOM 1771 N N . ALA A 1 209 ? 37.721 4.449 -52.110 1.00 95.00 209 ALA A N 1
ATOM 1772 C CA . ALA A 1 209 ? 38.889 4.068 -52.901 1.00 95.00 209 ALA A CA 1
ATOM 1773 C C . ALA A 1 209 ? 38.519 3.614 -54.324 1.00 95.00 209 ALA A C 1
ATOM 1775 O O . ALA A 1 209 ? 39.242 3.938 -55.265 1.00 95.00 209 ALA A O 1
ATOM 1776 N N . LEU A 1 210 ? 37.411 2.885 -54.493 1.00 95.00 210 LEU A N 1
ATOM 1777 C CA . LEU A 1 210 ? 36.908 2.462 -55.804 1.00 95.00 210 LEU A CA 1
ATOM 1778 C C . LEU A 1 210 ? 36.383 3.645 -56.623 1.00 95.00 210 LEU A C 1
ATOM 1780 O O . LEU A 1 210 ? 36.751 3.780 -57.788 1.00 95.00 210 LEU A O 1
ATOM 1784 N N . LEU A 1 211 ? 35.593 4.531 -56.012 1.00 94.25 211 LEU A N 1
ATOM 1785 C CA . LEU A 1 211 ? 35.103 5.753 -56.655 1.00 94.25 211 LEU A CA 1
ATOM 1786 C C . LEU A 1 211 ? 36.263 6.629 -57.138 1.00 94.25 211 LEU A C 1
ATOM 1788 O O . LEU A 1 211 ? 36.250 7.085 -58.274 1.00 94.25 211 LEU A O 1
ATOM 1792 N N . ASN A 1 212 ? 37.309 6.784 -56.322 1.00 92.75 212 ASN A N 1
ATOM 1793 C CA . ASN A 1 212 ? 38.519 7.528 -56.683 1.00 92.75 212 ASN A CA 1
ATOM 1794 C C . ASN A 1 212 ? 39.346 6.902 -57.816 1.00 92.75 212 ASN A C 1
ATOM 1796 O O . ASN A 1 212 ? 40.226 7.578 -58.348 1.00 92.75 212 ASN A O 1
ATOM 1800 N N . LYS A 1 213 ? 39.159 5.613 -58.122 1.00 92.38 213 LYS A N 1
ATOM 1801 C CA . LYS A 1 213 ? 39.780 4.966 -59.288 1.00 92.38 213 LYS A CA 1
ATOM 1802 C C . LYS A 1 213 ? 38.950 5.213 -60.538 1.00 92.38 213 LYS A C 1
ATOM 1804 O O . LYS A 1 213 ? 39.499 5.678 -61.524 1.00 92.38 213 LYS A O 1
ATOM 1809 N N . LEU A 1 214 ? 37.635 5.007 -60.448 1.00 89.94 214 LEU A N 1
ATOM 1810 C CA . LEU A 1 214 ? 36.698 5.284 -61.541 1.00 89.94 214 LEU A CA 1
ATOM 1811 C C . LEU A 1 214 ? 36.809 6.736 -62.029 1.00 89.94 214 LEU A C 1
ATOM 1813 O O . LEU A 1 214 ? 36.954 6.974 -63.218 1.00 89.94 214 LEU A O 1
ATOM 1817 N N . THR A 1 215 ? 36.871 7.704 -61.113 1.00 85.44 215 THR A N 1
ATOM 1818 C CA . THR A 1 215 ? 37.024 9.124 -61.477 1.00 85.44 215 T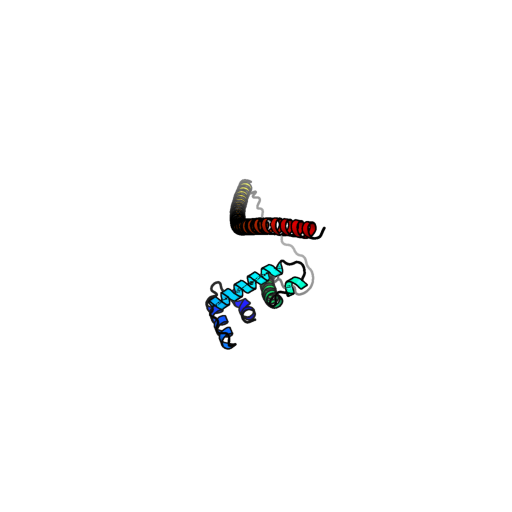HR A CA 1
ATOM 1819 C C . THR A 1 215 ? 38.383 9.485 -62.080 1.00 85.44 215 THR A C 1
ATOM 1821 O O . THR A 1 215 ? 38.496 10.537 -62.702 1.00 85.44 215 THR A O 1
ATOM 1824 N N . ARG A 1 216 ? 39.422 8.659 -61.888 1.00 78.25 216 ARG A N 1
ATOM 1825 C CA . ARG A 1 216 ? 40.732 8.836 -62.540 1.00 78.25 216 ARG A CA 1
ATOM 1826 C C . ARG A 1 216 ? 40.804 8.157 -63.899 1.00 78.25 216 ARG A C 1
ATOM 1828 O O . ARG A 1 216 ? 41.539 8.647 -64.739 1.00 78.25 216 ARG A O 1
ATOM 1835 N N . ASP A 1 217 ? 40.089 7.052 -64.083 1.00 74.00 217 ASP A N 1
ATOM 1836 C CA . ASP A 1 217 ? 40.020 6.343 -65.363 1.00 74.00 217 ASP A CA 1
ATOM 1837 C C . ASP A 1 217 ? 39.110 7.081 -66.374 1.00 74.00 217 ASP A C 1
ATOM 1839 O O . ASP A 1 217 ? 39.270 6.903 -67.580 1.00 74.00 217 ASP A O 1
ATOM 1843 N N . ASP A 1 218 ? 38.198 7.938 -65.891 1.00 64.44 218 ASP A N 1
ATOM 1844 C CA . ASP A 1 218 ? 37.312 8.796 -66.699 1.00 64.44 218 ASP A CA 1
ATOM 1845 C C . ASP A 1 218 ? 37.930 10.165 -67.104 1.00 64.44 218 ASP A C 1
ATOM 1847 O O . ASP A 1 218 ? 37.275 10.939 -67.810 1.00 64.44 218 ASP A O 1
ATOM 1851 N N . MET A 1 219 ? 39.163 10.489 -66.675 1.00 55.22 219 MET A N 1
ATOM 1852 C CA . MET A 1 219 ? 39.917 11.709 -67.050 1.00 55.22 219 MET A CA 1
ATOM 1853 C C . MET A 1 219 ? 41.122 11.394 -67.935 1.00 55.22 219 MET A C 1
ATOM 1855 O O . MET A 1 219 ? 41.354 12.175 -68.886 1.00 55.22 219 MET A O 1
#

InterPro domains:
  IPR044822 Myb/SANT-like DNA-binding domain 4 [PF13837] (2-74)

Radius of gyration: 40.64 Å; Cα contacts (8 Å, |Δi|>4): 51; chains: 1; bounding box: 89×53×137 Å

Sequence (219 aa):
MIRGELDPNFMETKRNKLLWELISMKMKEKGYSKSPEQCKCKWKNLVTRYKGYETMEAEGMRQQFPFYNELQAIFTARMQRMVNSKKRELQDLLSSDEEDDYDGETTESRAKKKRKIKGNANPSGSGKLFIREIMGKLMKQQLEMENQWLKAYEEKEEERRIKEMEWRQTMEDLENERIMMDSRWREREEQWRIREETRAEKMDVLITALLNKLTRDDM

pLDDT: mean 81.17, std 19.11, range [27.34, 96.81]